Protein AF-A0A8J5YI35-F1 (afdb_monomer)

Foldseek 3Di:
DVVPLVVCLVVVCQLVVLLVVLVPDDPLADPLLSVCSVVPDLLSSLLSLLLQLLVLVVCVVVVPPDGPLVVVCVVPVDDSVVSVVVSVVSNVVSVVSLVVVCVDADSSRHNRSSVSSVVSSLVSCVCSPPDNCPVPVDVVNVVLCCVQPPVCVVPDPVVSVVVVVCVSVVVVCVVVVVVVVVVVVVVD

Nearest PDB structures (foldseek):
  1n24-assembly1_B  TM=7.774E-01  e=1.856E-03  Salvia officinalis
  5c05-assembly1_B  TM=8.143E-01  e=3.905E-03  Thymus vulgaris
  4mc0-assembly2_B  TM=7.365E-01  e=7.275E-02  Kitasatospora setae KM-6054
  4mc0-assembly1_A  TM=6.826E-01  e=1.194E-01  Kitasatospora setae KM-6054

Organism: NCBI:txid47600

InterPro domains:
  IPR005630 Terpene synthase, metal-binding domain [PF03936] (1-97)
  IPR008949 Isoprenoid synthase domain superfamily [G3DSA:1.10.600.10] (1-152)
  IPR008949 Isoprenoid synthase domain superfamily [SSF48576] (1-151)
  IPR050148 Terpene synthase-like [PTHR31225] (1-135)

pLDDT: mean 76.79, std 18.44, range [34.62, 96.5]

Radius of gyration: 18.02 Å; Cα contacts (8 Å, |Δi|>4): 138; chains: 1; bounding box: 42×37×51 Å

Structure (mmCIF, N/CA/C/O backbone):
data_AF-A0A8J5YI35-F1
#
_entry.id   AF-A0A8J5YI35-F1
#
loop_
_atom_site.group_PDB
_atom_site.id
_atom_site.type_symbol
_atom_site.label_atom_id
_atom_site.label_alt_id
_atom_site.label_comp_id
_atom_site.label_asym_id
_atom_site.label_entity_id
_atom_site.label_seq_id
_atom_site.pdbx_PDB_ins_code
_atom_site.Cartn_x
_atom_site.Cartn_y
_atom_site.Cartn_z
_atom_site.occupancy
_atom_site.B_iso_or_equiv
_atom_site.auth_seq_id
_atom_site.auth_comp_id
_atom_site.auth_asym_id
_atom_site.auth_atom_id
_atom_site.pdbx_PDB_model_num
ATOM 1 N N . MET A 1 1 ? -15.825 -5.834 7.103 1.00 73.38 1 MET A N 1
ATOM 2 C CA . MET A 1 1 ? -14.467 -5.817 6.489 1.00 73.38 1 MET A CA 1
ATOM 3 C C . MET A 1 1 ? -14.296 -6.862 5.398 1.00 73.38 1 MET A C 1
ATOM 5 O O . MET A 1 1 ? -13.801 -6.514 4.336 1.00 73.38 1 MET A O 1
ATOM 9 N N . GLU A 1 2 ? -14.744 -8.097 5.620 1.00 77.12 2 GLU A N 1
ATOM 10 C CA . GLU A 1 2 ? -14.671 -9.187 4.631 1.00 77.12 2 GLU A CA 1
ATOM 11 C C . GLU A 1 2 ? -15.411 -8.879 3.319 1.00 77.12 2 GLU A C 1
ATOM 13 O O . GLU A 1 2 ? -14.886 -9.155 2.250 1.00 77.12 2 GLU A O 1
ATOM 18 N N . GLU A 1 3 ? -16.583 -8.241 3.383 1.00 78.00 3 GLU A N 1
ATOM 19 C CA . GLU A 1 3 ? -17.326 -7.814 2.184 1.00 78.00 3 GLU A CA 1
ATOM 20 C C . GLU A 1 3 ? -16.887 -6.434 1.669 1.00 78.00 3 GLU A C 1
ATOM 22 O O . GLU A 1 3 ? -16.911 -6.165 0.472 1.00 78.00 3 GLU A O 1
ATOM 27 N N . TYR A 1 4 ? -16.460 -5.554 2.578 1.00 82.94 4 TYR A N 1
ATOM 28 C CA . TYR A 1 4 ? -16.099 -4.168 2.271 1.00 82.94 4 TYR A CA 1
ATOM 29 C C . TYR A 1 4 ? -14.774 -4.066 1.504 1.00 82.94 4 TYR A C 1
ATOM 31 O O . TYR A 1 4 ? -14.726 -3.454 0.439 1.00 82.94 4 TYR A O 1
ATOM 39 N N . MET A 1 5 ? -13.707 -4.685 2.021 1.00 86.75 5 MET A N 1
ATOM 40 C CA . MET A 1 5 ? -12.352 -4.519 1.485 1.00 86.75 5 MET A CA 1
ATOM 41 C C . MET A 1 5 ? -12.196 -4.994 0.038 1.00 86.75 5 MET A C 1
ATOM 43 O O . MET A 1 5 ? -11.615 -4.255 -0.753 1.00 86.75 5 MET A O 1
ATOM 47 N N . PRO A 1 6 ? -12.720 -6.166 -0.373 1.00 87.56 6 PRO A N 1
ATOM 48 C CA . PRO A 1 6 ? -12.589 -6.603 -1.762 1.00 87.56 6 PRO A CA 1
ATOM 49 C C . PRO A 1 6 ? -13.208 -5.617 -2.758 1.00 87.56 6 PRO A C 1
ATOM 51 O O . PRO A 1 6 ? -12.679 -5.437 -3.850 1.00 87.56 6 PRO A O 1
ATOM 54 N N . ILE A 1 7 ? -14.302 -4.953 -2.376 1.00 86.75 7 ILE A N 1
ATOM 55 C CA . ILE A 1 7 ? -14.980 -3.969 -3.223 1.00 86.75 7 ILE A CA 1
ATOM 56 C C . ILE A 1 7 ? -14.171 -2.672 -3.262 1.00 86.75 7 ILE A C 1
ATOM 58 O O . ILE A 1 7 ? -13.887 -2.139 -4.337 1.00 86.75 7 ILE A O 1
ATOM 62 N N . THR A 1 8 ? -13.769 -2.168 -2.097 1.00 85.81 8 THR A N 1
ATOM 63 C CA . THR A 1 8 ? -13.156 -0.842 -2.008 1.00 85.81 8 THR A CA 1
ATOM 64 C C . THR A 1 8 ? -11.719 -0.789 -2.484 1.00 85.81 8 THR A C 1
ATOM 66 O O . THR A 1 8 ? -11.310 0.237 -3.024 1.00 85.81 8 THR A O 1
ATOM 69 N N . LEU A 1 9 ? -10.969 -1.887 -2.380 1.00 87.56 9 LE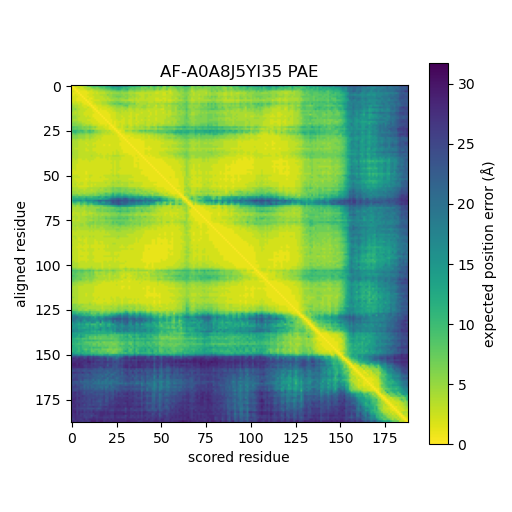U A N 1
ATOM 70 C CA . LEU A 1 9 ? -9.634 -1.992 -2.971 1.00 87.56 9 LEU A CA 1
ATOM 71 C C . LEU A 1 9 ? -9.665 -1.901 -4.503 1.00 87.56 9 LEU A C 1
ATOM 73 O O . LEU A 1 9 ? -8.704 -1.425 -5.101 1.00 87.56 9 LEU A O 1
ATOM 77 N N . VAL A 1 10 ? -10.762 -2.321 -5.139 1.00 82.88 10 VAL A N 1
ATOM 78 C CA . VAL A 1 10 ? -10.945 -2.193 -6.592 1.00 82.88 10 VAL A CA 1
ATOM 79 C C . VAL A 1 10 ? -11.463 -0.800 -6.954 1.00 82.88 10 VAL A C 1
ATOM 81 O O . VAL A 1 10 ? -11.004 -0.200 -7.925 1.00 82.88 10 VAL A O 1
ATOM 84 N N . SER A 1 11 ? -12.401 -0.254 -6.173 1.00 82.38 11 SER A N 1
ATOM 85 C CA . SER A 1 11 ? -13.063 1.014 -6.497 1.00 82.38 11 SER A CA 1
ATOM 86 C C . SER A 1 11 ? -12.289 2.270 -6.080 1.00 82.38 11 SER A C 1
ATOM 88 O O . SER A 1 11 ? -12.683 3.367 -6.467 1.00 82.38 11 SER A O 1
ATOM 90 N N . CYS A 1 12 ? -11.207 2.156 -5.302 1.00 81.25 12 CYS A N 1
ATOM 91 C CA . CYS A 1 12 ? -10.451 3.308 -4.797 1.00 81.25 12 CYS A CA 1
ATOM 92 C C . CYS A 1 12 ? -9.578 4.018 -5.847 1.00 81.25 12 CYS A C 1
ATOM 94 O O . CYS A 1 12 ? -8.962 5.035 -5.542 1.00 81.25 12 CYS A O 1
ATOM 96 N N . GLY A 1 13 ? -9.484 3.489 -7.072 1.00 81.50 13 GLY A N 1
ATOM 97 C CA . GLY A 1 13 ? -8.723 4.089 -8.178 1.00 81.50 13 GLY A CA 1
ATOM 98 C C . GLY A 1 13 ? -7.195 3.988 -8.055 1.00 81.50 13 GLY A C 1
ATOM 99 O O . GLY A 1 13 ? -6.489 4.143 -9.050 1.00 81.50 13 GLY A O 1
ATOM 100 N N . TYR A 1 14 ? -6.675 3.651 -6.874 1.00 81.69 14 TYR A N 1
ATOM 101 C CA . TYR A 1 14 ? -5.247 3.484 -6.599 1.00 81.69 14 TYR A CA 1
ATOM 102 C C . TYR A 1 14 ? -4.549 2.347 -7.371 1.00 81.69 14 TYR A C 1
ATOM 104 O O . TYR A 1 14 ? -3.411 2.559 -7.801 1.00 81.69 14 TYR A O 1
ATOM 112 N N . PRO A 1 15 ? -5.195 1.193 -7.655 1.00 84.81 15 PRO A N 1
ATOM 113 C CA . PRO A 1 15 ? -4.615 0.194 -8.551 1.00 84.81 15 PRO A CA 1
ATOM 114 C C . PRO A 1 15 ? -4.312 0.774 -9.940 1.00 84.81 15 PRO A C 1
ATOM 116 O O . PRO A 1 15 ? -3.211 0.607 -10.464 1.00 84.81 15 PRO A O 1
ATOM 119 N N . LEU A 1 16 ? -5.270 1.515 -10.512 1.00 86.75 16 LEU A N 1
ATOM 120 C CA . LEU A 1 16 ? -5.112 2.159 -11.815 1.00 86.75 16 LEU A CA 1
ATOM 121 C C . LEU A 1 16 ? -4.022 3.229 -11.774 1.00 86.75 16 LEU A C 1
ATOM 123 O O . LEU A 1 16 ? -3.167 3.245 -12.653 1.00 86.75 16 LEU A O 1
ATOM 127 N N . LEU A 1 17 ? -4.039 4.100 -10.761 1.00 86.56 17 LEU A N 1
ATOM 128 C CA . LEU A 1 17 ? -3.051 5.169 -10.607 1.00 86.56 17 LEU A CA 1
ATOM 129 C C . LEU A 1 17 ? -1.627 4.610 -10.518 1.00 86.56 17 LEU A C 1
ATOM 131 O O . LEU A 1 17 ? -0.722 5.103 -11.190 1.00 86.56 17 LEU A O 1
ATOM 135 N N . THR A 1 18 ? -1.451 3.547 -9.734 1.00 84.12 18 THR A N 1
ATOM 136 C CA . THR A 1 18 ? -0.172 2.860 -9.557 1.00 84.12 18 THR A CA 1
ATOM 137 C C . THR A 1 18 ? 0.345 2.322 -10.891 1.00 84.12 18 THR A C 1
ATOM 139 O O . THR A 1 18 ? 1.461 2.642 -11.291 1.00 84.12 18 THR A O 1
ATOM 142 N N . ILE A 1 19 ? -0.481 1.572 -11.627 1.00 84.94 19 ILE A N 1
ATOM 143 C CA . ILE A 1 19 ? -0.108 0.999 -12.931 1.00 84.94 19 ILE A CA 1
ATOM 144 C C . ILE A 1 19 ? 0.156 2.100 -13.965 1.00 84.94 19 ILE A C 1
ATOM 146 O O . ILE A 1 19 ? 1.142 2.039 -14.697 1.00 84.94 19 ILE A O 1
ATOM 150 N N . ALA A 1 20 ? -0.700 3.123 -14.018 1.00 88.44 20 ALA A N 1
ATOM 151 C CA . ALA A 1 20 ? -0.556 4.240 -14.944 1.00 88.44 20 ALA A CA 1
ATOM 152 C C . ALA A 1 20 ? 0.725 5.041 -14.680 1.00 88.44 20 ALA A C 1
ATOM 154 O O . ALA A 1 20 ? 1.353 5.502 -15.624 1.00 88.44 20 ALA A O 1
ATOM 155 N N . SER A 1 21 ? 1.150 5.166 -13.422 1.00 86.75 21 SER A N 1
ATOM 156 C CA . SER A 1 21 ? 2.382 5.881 -13.075 1.00 86.75 21 SER A CA 1
ATOM 157 C C . SER A 1 21 ? 3.661 5.200 -13.568 1.00 86.75 21 SER A C 1
ATOM 159 O O . SER A 1 21 ? 4.683 5.861 -13.717 1.00 86.75 21 SER A O 1
ATOM 161 N N . CYS A 1 22 ? 3.602 3.895 -13.856 1.00 85.25 22 CYS A N 1
ATOM 162 C CA . CYS A 1 22 ? 4.715 3.180 -14.469 1.00 85.25 22 CYS A CA 1
ATOM 163 C C . CYS A 1 22 ? 4.911 3.574 -15.944 1.00 85.25 22 CYS A C 1
ATOM 165 O O . CYS A 1 22 ? 5.960 3.304 -16.526 1.00 85.25 22 CYS A O 1
ATOM 167 N N . VAL A 1 23 ? 3.915 4.219 -16.565 1.00 85.44 23 VAL A N 1
ATOM 168 C CA . VAL A 1 23 ? 4.010 4.734 -17.933 1.00 85.44 23 VAL A CA 1
ATOM 169 C C . VAL A 1 23 ? 4.907 5.972 -17.939 1.00 85.44 23 VAL A C 1
ATOM 171 O O . VAL A 1 23 ? 4.584 6.987 -17.331 1.00 85.44 23 VAL A O 1
ATOM 174 N N . GLY A 1 24 ? 6.026 5.896 -18.660 1.00 82.88 24 GLY A N 1
ATOM 175 C CA . GLY A 1 24 ? 7.010 6.981 -18.749 1.00 82.88 24 GLY A CA 1
ATOM 176 C C . GLY A 1 24 ? 8.168 6.874 -17.755 1.00 82.88 24 GLY A C 1
ATOM 177 O O . GLY A 1 24 ? 9.020 7.759 -17.729 1.00 82.88 24 GLY A O 1
ATOM 178 N N . MET A 1 25 ? 8.221 5.798 -16.966 1.00 87.94 25 MET A N 1
ATOM 179 C CA . MET A 1 25 ? 9.434 5.405 -16.247 1.00 87.94 25 MET A CA 1
ATOM 180 C C . MET A 1 25 ? 10.506 4.882 -17.220 1.00 87.94 25 MET A C 1
ATOM 182 O O . MET A 1 25 ? 10.241 4.690 -18.406 1.00 87.94 25 MET A O 1
ATOM 186 N N . ASP A 1 26 ? 11.722 4.676 -16.712 1.00 84.88 26 ASP A N 1
ATOM 187 C CA . ASP A 1 26 ? 12.864 4.212 -17.503 1.00 84.88 26 ASP A CA 1
ATOM 188 C C . ASP A 1 26 ? 12.663 2.816 -18.141 1.00 84.88 26 ASP A C 1
ATOM 190 O O . ASP A 1 26 ? 11.706 2.090 -17.851 1.00 84.88 26 ASP A O 1
ATOM 194 N N . ASP A 1 27 ? 13.614 2.422 -18.992 1.00 89.81 27 ASP A N 1
ATOM 195 C CA . ASP A 1 27 ? 13.581 1.176 -19.773 1.00 89.81 27 ASP A CA 1
ATOM 196 C C . ASP A 1 27 ? 13.562 -0.114 -18.924 1.00 89.81 27 ASP A C 1
ATOM 198 O O . ASP A 1 27 ? 13.413 -1.209 -19.469 1.00 89.81 27 ASP A O 1
ATOM 202 N N . SER A 1 28 ? 13.704 -0.030 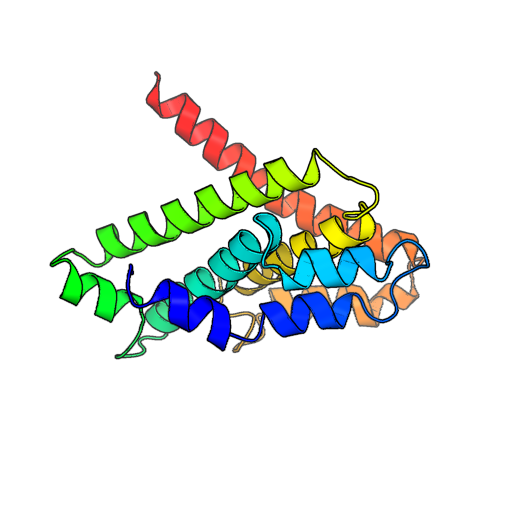-17.594 1.00 89.12 28 SER A N 1
ATOM 203 C CA . SER A 1 28 ? 13.526 -1.187 -16.709 1.00 89.12 28 SER A CA 1
ATOM 204 C C . SER A 1 28 ? 12.067 -1.634 -16.597 1.00 89.12 28 SER A C 1
ATOM 206 O O . SER A 1 28 ? 11.817 -2.781 -16.221 1.00 89.12 28 SER A O 1
ATOM 208 N N . ILE A 1 29 ? 11.095 -0.773 -16.923 1.00 94.06 29 ILE A N 1
ATOM 209 C CA . ILE A 1 29 ? 9.676 -1.132 -16.901 1.00 94.06 29 ILE A CA 1
ATOM 210 C C . ILE A 1 29 ? 9.294 -1.835 -18.204 1.00 94.06 29 ILE A C 1
ATOM 212 O O . ILE A 1 29 ? 9.148 -1.219 -19.259 1.00 94.06 29 ILE A O 1
ATOM 216 N N . THR A 1 30 ? 9.077 -3.146 -18.122 1.00 94.19 30 THR A N 1
ATOM 217 C CA . THR A 1 30 ? 8.722 -3.979 -19.273 1.00 94.19 30 THR A CA 1
ATOM 218 C C . THR A 1 30 ? 7.233 -4.321 -19.303 1.00 94.19 30 THR A C 1
ATOM 220 O O . THR A 1 30 ? 6.475 -4.069 -18.362 1.00 94.19 30 THR A O 1
ATOM 223 N N . LYS A 1 31 ? 6.793 -4.965 -20.391 1.00 93.81 31 LYS A N 1
ATOM 224 C CA . LYS A 1 31 ? 5.441 -5.530 -20.500 1.00 93.81 31 LYS A CA 1
ATOM 225 C C . LYS A 1 31 ? 5.148 -6.516 -19.364 1.00 93.81 31 LYS A C 1
ATOM 227 O O . LYS A 1 31 ? 4.032 -6.548 -18.849 1.00 93.81 31 LYS A O 1
ATOM 232 N N . GLU A 1 32 ? 6.140 -7.306 -18.971 1.00 94.94 32 GLU A N 1
ATOM 233 C CA . GLU A 1 32 ? 6.048 -8.269 -17.876 1.00 94.94 32 GLU A CA 1
ATOM 234 C C . GLU A 1 32 ? 5.790 -7.559 -16.545 1.00 94.94 32 GLU A C 1
ATOM 236 O O . GLU A 1 32 ? 4.962 -8.036 -15.771 1.00 94.94 32 GLU A O 1
ATOM 241 N N . THR A 1 33 ? 6.396 -6.388 -16.320 1.00 93.94 33 THR A N 1
ATOM 242 C CA . THR A 1 33 ? 6.113 -5.542 -15.152 1.00 93.94 33 THR A CA 1
ATOM 243 C C . THR A 1 33 ? 4.651 -5.098 -15.114 1.00 93.94 33 THR A C 1
ATOM 245 O O . THR A 1 33 ? 4.005 -5.197 -14.072 1.00 93.94 33 THR A O 1
ATOM 248 N N . PHE A 1 34 ? 4.085 -4.667 -16.247 1.00 92.50 34 PHE A N 1
ATOM 249 C CA . PHE A 1 34 ? 2.665 -4.294 -16.318 1.00 92.50 34 PHE A CA 1
ATOM 250 C C . PHE A 1 34 ? 1.735 -5.486 -16.066 1.00 92.50 34 PHE A C 1
ATOM 252 O O . PHE A 1 34 ? 0.761 -5.351 -15.330 1.00 92.50 34 PHE A O 1
ATOM 259 N N . ILE A 1 35 ? 2.036 -6.658 -16.637 1.00 93.69 35 ILE A N 1
ATOM 260 C CA . ILE A 1 35 ? 1.260 -7.886 -16.401 1.00 93.69 35 ILE A CA 1
ATOM 261 C C . ILE A 1 35 ? 1.327 -8.280 -14.924 1.00 93.69 35 ILE A C 1
ATOM 263 O O . ILE A 1 35 ? 0.302 -8.609 -14.331 1.00 93.69 35 ILE A O 1
ATOM 267 N N . TRP A 1 36 ? 2.515 -8.235 -14.321 1.00 93.88 36 TRP A N 1
ATOM 268 C CA . TRP A 1 36 ? 2.691 -8.502 -12.899 1.00 93.88 36 TRP A CA 1
ATOM 269 C C . TRP A 1 36 ? 1.855 -7.543 -12.050 1.00 93.88 36 TRP A C 1
ATOM 271 O O . TRP A 1 36 ? 1.073 -8.013 -11.231 1.00 93.88 36 TRP A O 1
ATOM 281 N N . ALA A 1 37 ? 1.950 -6.232 -12.289 1.00 90.88 37 ALA A N 1
ATOM 282 C CA . ALA A 1 37 ? 1.220 -5.225 -11.523 1.00 90.88 37 ALA A CA 1
ATOM 283 C C . ALA A 1 37 ? -0.306 -5.349 -11.686 1.00 90.88 37 ALA A C 1
ATOM 285 O O . ALA A 1 37 ? -1.044 -5.160 -10.721 1.00 90.88 37 ALA A O 1
ATOM 286 N N . PHE A 1 38 ? -0.778 -5.706 -12.886 1.00 90.12 38 PHE A N 1
ATOM 287 C CA . PHE A 1 38 ? -2.199 -5.923 -13.173 1.00 90.12 38 PHE A CA 1
ATOM 288 C C . PHE A 1 38 ? -2.766 -7.173 -12.485 1.00 90.12 38 PHE A C 1
ATOM 290 O O . PHE A 1 38 ? -3.943 -7.199 -12.137 1.00 90.12 38 PHE A O 1
ATOM 297 N N . ASN A 1 39 ? -1.935 -8.187 -12.228 1.00 92.06 39 ASN A N 1
ATOM 298 C CA . ASN A 1 39 ? -2.321 -9.407 -11.511 1.00 92.06 39 ASN A CA 1
ATOM 299 C C . ASN A 1 39 ? -2.355 -9.236 -9.979 1.00 92.06 39 ASN A C 1
ATOM 301 O O . ASN A 1 39 ? -2.280 -10.220 -9.245 1.00 92.06 39 ASN A O 1
ATOM 305 N N . ASP A 1 40 ? -2.485 -7.994 -9.504 1.00 90.81 40 ASP A N 1
ATOM 306 C CA . ASP A 1 40 ? -2.727 -7.636 -8.105 1.00 90.81 40 ASP A CA 1
ATOM 307 C C . ASP A 1 40 ? -1.724 -8.279 -7.118 1.00 90.81 40 ASP A C 1
ATOM 309 O O . ASP A 1 40 ? -2.093 -9.048 -6.215 1.00 90.81 40 ASP A O 1
ATOM 313 N N . PRO A 1 41 ? -0.418 -8.004 -7.301 1.00 92.88 41 PRO A N 1
ATOM 314 C CA . PRO A 1 41 ? 0.631 -8.594 -6.490 1.00 92.88 41 PRO A CA 1
ATOM 315 C C . PRO A 1 41 ? 0.551 -8.082 -5.051 1.00 92.88 41 PRO A C 1
ATOM 317 O O . PRO A 1 41 ? -0.028 -7.031 -4.765 1.00 92.88 41 PRO A O 1
ATOM 320 N N . LYS A 1 42 ? 1.181 -8.821 -4.132 1.00 94.81 42 LYS A N 1
ATOM 321 C CA . LYS A 1 42 ? 1.107 -8.577 -2.685 1.00 94.81 42 LYS A CA 1
ATOM 322 C C . LYS A 1 42 ? 1.422 -7.119 -2.313 1.00 94.81 42 LYS A C 1
ATOM 324 O O . LYS A 1 42 ? 0.659 -6.514 -1.567 1.00 94.81 42 LYS A O 1
ATOM 329 N N . ILE A 1 43 ? 2.469 -6.529 -2.897 1.00 94.00 43 ILE A N 1
ATOM 330 C CA . ILE A 1 43 ? 2.848 -5.125 -2.661 1.00 94.00 43 ILE A CA 1
ATOM 331 C C . ILE A 1 43 ? 1.791 -4.112 -3.141 1.00 94.00 43 ILE A C 1
ATOM 333 O O . ILE A 1 43 ? 1.522 -3.139 -2.437 1.00 94.00 43 ILE A O 1
ATOM 337 N N . CYS A 1 44 ? 1.146 -4.343 -4.292 1.00 93.00 44 CYS A N 1
ATOM 338 C CA . CYS A 1 44 ? 0.066 -3.479 -4.782 1.00 93.00 44 CYS A CA 1
ATOM 339 C C . CYS A 1 44 ? -1.143 -3.557 -3.850 1.00 93.00 44 CYS A C 1
ATOM 341 O O . CYS A 1 44 ? -1.654 -2.529 -3.411 1.00 93.00 44 CYS A O 1
ATOM 343 N N . ARG A 1 45 ? -1.556 -4.774 -3.481 1.00 94.19 45 ARG A N 1
ATOM 344 C CA . ARG A 1 45 ? -2.665 -5.005 -2.547 1.00 94.19 45 ARG A CA 1
ATOM 345 C C . ARG A 1 45 ? -2.412 -4.345 -1.191 1.00 94.19 45 ARG A C 1
ATOM 347 O O . ARG A 1 45 ? -3.313 -3.719 -0.633 1.00 94.19 45 ARG A O 1
ATOM 354 N N . ALA A 1 46 ? -1.184 -4.444 -0.688 1.00 94.56 46 ALA A N 1
ATOM 355 C CA . ALA A 1 46 ? -0.767 -3.811 0.555 1.00 94.56 46 ALA A CA 1
ATOM 356 C C . ALA A 1 46 ? -0.808 -2.275 0.460 1.00 94.56 46 ALA A C 1
ATOM 358 O O . ALA A 1 46 ? -1.404 -1.626 1.318 1.00 94.56 46 ALA A O 1
ATOM 359 N N . SER A 1 47 ? -0.271 -1.691 -0.616 1.00 92.81 47 SER A N 1
ATOM 360 C CA . SER A 1 47 ? -0.333 -0.241 -0.860 1.00 92.81 47 SER A CA 1
ATOM 361 C C . SER A 1 47 ? -1.780 0.271 -0.938 1.00 92.81 47 SER A C 1
ATOM 363 O O . SER A 1 47 ? -2.143 1.234 -0.261 1.00 92.81 47 SER A O 1
ATOM 365 N N . ASN A 1 48 ? -2.652 -0.439 -1.662 1.00 92.56 48 ASN A N 1
ATOM 366 C CA . ASN A 1 48 ? -4.080 -0.114 -1.759 1.00 92.56 48 ASN A CA 1
ATOM 367 C C . ASN A 1 48 ? -4.800 -0.222 -0.402 1.00 92.56 48 ASN A C 1
ATOM 369 O O . ASN A 1 48 ? -5.693 0.572 -0.107 1.00 92.56 48 ASN A O 1
ATOM 373 N N . THR A 1 49 ? -4.401 -1.186 0.434 1.00 93.25 49 THR A N 1
ATOM 374 C CA . THR A 1 49 ? -4.937 -1.358 1.793 1.00 93.25 49 THR A CA 1
ATOM 375 C C . THR A 1 49 ? -4.577 -0.175 2.680 1.00 93.25 49 THR A C 1
ATOM 377 O O . THR A 1 49 ? -5.457 0.365 3.348 1.00 93.25 49 THR A O 1
ATOM 380 N N . ILE A 1 50 ? -3.319 0.275 2.643 1.00 91.81 50 ILE A N 1
ATOM 381 C CA . ILE A 1 50 ? -2.885 1.475 3.371 1.00 91.81 50 ILE A CA 1
ATOM 382 C C . ILE A 1 50 ? -3.697 2.682 2.907 1.00 91.81 50 ILE A C 1
ATOM 384 O O . ILE A 1 50 ? -4.301 3.353 3.739 1.00 91.81 50 ILE A O 1
ATOM 388 N N . TYR A 1 51 ? -3.782 2.911 1.591 1.00 89.56 51 TYR A N 1
ATOM 389 C CA . TYR A 1 51 ? -4.561 4.014 1.026 1.00 89.56 51 TYR A CA 1
ATOM 390 C C . TYR A 1 51 ? -5.997 4.039 1.565 1.00 89.56 51 TYR A C 1
ATOM 392 O O . TYR A 1 51 ? -6.444 5.047 2.114 1.00 89.56 51 TYR A O 1
ATOM 400 N N . ARG A 1 52 ? -6.719 2.920 1.424 1.00 90.44 52 ARG A N 1
ATOM 401 C CA . ARG A 1 52 ? -8.145 2.865 1.757 1.00 90.44 52 ARG A CA 1
ATOM 402 C C . ARG A 1 52 ? -8.383 3.038 3.251 1.00 90.44 5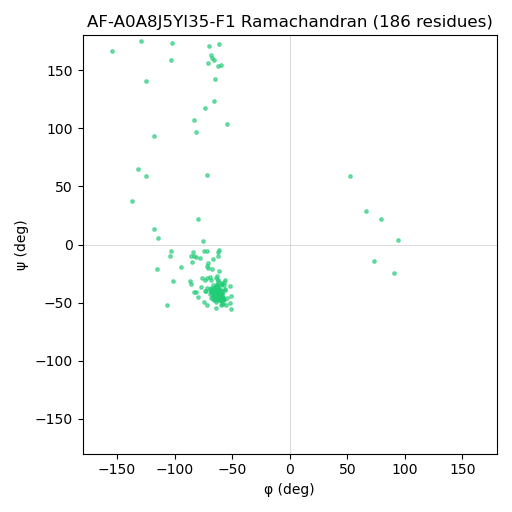2 ARG A C 1
ATOM 404 O O . ARG A 1 52 ? -9.230 3.840 3.633 1.00 90.44 52 ARG A O 1
ATOM 411 N N . LEU A 1 53 ? -7.631 2.327 4.090 1.00 89.75 53 LEU A N 1
ATOM 412 C CA . LEU A 1 53 ? -7.838 2.374 5.536 1.00 89.75 53 LEU A CA 1
ATOM 413 C C . LEU A 1 53 ? -7.437 3.722 6.135 1.00 89.75 53 LEU A C 1
ATOM 415 O O . LEU A 1 53 ? -8.149 4.218 7.005 1.00 89.75 53 LEU A O 1
ATOM 419 N N . MET A 1 54 ? -6.357 4.345 5.651 1.00 87.38 54 MET A N 1
ATOM 420 C CA . MET A 1 54 ? -6.004 5.704 6.074 1.00 87.38 54 MET A CA 1
ATOM 421 C C . MET A 1 54 ? -7.081 6.712 5.664 1.00 87.38 54 MET A C 1
ATOM 423 O O . MET A 1 54 ? -7.480 7.535 6.483 1.00 87.38 54 MET A O 1
ATOM 427 N N . SER A 1 55 ? -7.610 6.604 4.441 1.00 85.12 55 SER A N 1
ATOM 428 C CA . SER A 1 55 ? -8.717 7.451 3.986 1.00 85.12 55 SER A CA 1
ATOM 429 C C . SER A 1 55 ? -9.982 7.244 4.830 1.00 85.12 55 SER A C 1
ATOM 431 O O . SER A 1 55 ? -10.650 8.214 5.165 1.00 85.12 55 SER A O 1
ATOM 433 N N . ASP A 1 56 ? -10.305 6.007 5.218 1.00 86.12 56 ASP A N 1
ATOM 434 C CA . ASP A 1 56 ? -11.486 5.687 6.038 1.00 86.12 56 ASP A CA 1
ATOM 435 C C . ASP A 1 56 ? -11.383 6.215 7.473 1.00 86.12 56 ASP A C 1
ATOM 437 O O . ASP A 1 56 ? -12.362 6.724 8.024 1.00 86.12 56 ASP A O 1
ATOM 441 N N . ILE A 1 57 ? -10.196 6.094 8.076 1.00 85.69 57 ILE A N 1
ATOM 442 C CA . ILE A 1 57 ? -9.867 6.703 9.372 1.00 85.69 57 ILE A CA 1
ATOM 443 C C . ILE A 1 57 ? -10.087 8.212 9.283 1.00 85.69 57 ILE A C 1
ATOM 445 O O . ILE A 1 57 ? -10.782 8.791 10.114 1.00 85.69 57 ILE A O 1
ATOM 449 N N . PHE A 1 58 ? -9.574 8.827 8.221 1.00 79.75 58 PHE A N 1
ATOM 450 C CA . PHE A 1 58 ? -9.659 10.265 8.042 1.00 79.75 58 PHE A CA 1
ATOM 451 C C . PHE A 1 58 ? -11.096 10.760 7.822 1.00 79.75 58 PHE A C 1
ATOM 453 O O . PHE A 1 58 ? -11.544 11.731 8.434 1.00 79.75 58 PHE A O 1
ATOM 460 N N . GLU A 1 59 ? -11.862 10.074 6.973 1.00 81.25 59 GLU A N 1
ATOM 461 C CA . GLU A 1 59 ? -13.283 10.362 6.761 1.00 81.25 59 GLU A CA 1
ATOM 462 C C . GLU A 1 59 ? -14.065 10.304 8.083 1.00 81.25 59 GLU A C 1
ATOM 464 O O . GLU A 1 59 ? -14.928 11.150 8.338 1.00 81.25 59 GLU A O 1
ATOM 469 N N . GLN A 1 60 ? -13.736 9.347 8.956 1.00 83.06 60 GLN A N 1
ATOM 470 C CA . GLN A 1 60 ? -14.339 9.254 10.281 1.00 83.06 60 GLN A CA 1
ATOM 471 C C . GLN A 1 60 ? -13.964 10.442 11.180 1.00 83.06 60 GLN A C 1
ATOM 473 O O . GLN A 1 60 ? -14.842 10.974 11.863 1.00 83.06 60 GLN A O 1
ATOM 478 N N . GLU A 1 61 ? -12.707 10.884 11.174 1.00 79.25 61 GLU A N 1
ATOM 479 C CA . GLU A 1 61 ? -12.246 12.045 11.951 1.00 79.25 61 GLU A CA 1
ATOM 480 C C . GLU A 1 61 ? -12.937 13.351 11.527 1.00 79.25 61 GLU A C 1
ATOM 482 O O . GLU A 1 61 ? -13.219 14.203 12.369 1.00 79.25 61 GLU A O 1
ATOM 487 N N . ARG A 1 62 ? -13.324 13.479 10.249 1.00 75.25 62 ARG A N 1
ATOM 488 C CA . ARG A 1 62 ? -14.142 14.604 9.751 1.00 75.25 62 ARG A CA 1
ATOM 489 C C . ARG A 1 62 ? -15.609 14.566 10.194 1.00 75.25 62 ARG A C 1
ATOM 491 O O . ARG A 1 62 ? -16.362 15.489 9.884 1.00 75.25 62 ARG A O 1
ATOM 498 N N . GLY A 1 63 ? -16.048 13.509 10.876 1.00 73.81 63 GLY A N 1
ATOM 499 C CA . GLY A 1 63 ? -17.433 13.351 11.314 1.00 73.81 63 GLY A CA 1
ATOM 500 C C . GLY A 1 63 ? -18.392 12.884 10.216 1.00 73.81 63 GLY A C 1
ATOM 501 O O . GLY A 1 63 ? -19.602 13.088 10.338 1.00 73.81 63 GLY A O 1
ATOM 502 N N . HIS A 1 64 ? -17.899 12.244 9.147 1.00 71.06 64 HIS A N 1
ATOM 503 C CA . HIS A 1 64 ? -18.791 11.651 8.149 1.00 71.06 64 HIS A CA 1
ATOM 504 C C . HIS A 1 64 ? -19.595 10.483 8.749 1.00 71.06 64 HIS A C 1
ATOM 506 O O . HIS A 1 64 ? -19.049 9.495 9.234 1.00 71.06 64 HIS A O 1
ATOM 512 N N . VAL A 1 65 ? -20.926 10.582 8.671 1.00 55.22 65 VAL A N 1
ATOM 513 C CA . VAL A 1 65 ? -21.916 9.675 9.300 1.00 55.22 65 VAL A CA 1
ATOM 514 C C . VAL A 1 65 ? -22.054 8.316 8.574 1.00 55.22 65 VAL A C 1
ATOM 516 O O . VAL A 1 65 ? -22.873 7.483 8.942 1.00 55.22 65 VAL A O 1
ATOM 519 N N . SER A 1 66 ? -21.264 8.059 7.528 1.00 65.62 66 SER A N 1
ATOM 520 C CA . SER A 1 66 ? -21.283 6.792 6.777 1.00 65.62 66 SER A CA 1
ATOM 521 C C . SER A 1 66 ? -19.881 6.271 6.448 1.00 65.62 66 SER A C 1
ATOM 523 O O . SER A 1 66 ? -19.650 5.772 5.347 1.00 65.62 66 SER A O 1
ATOM 525 N N . SER A 1 67 ? -18.925 6.431 7.366 1.00 73.81 67 SER A N 1
ATOM 526 C CA . SER A 1 67 ? -17.565 5.920 7.168 1.00 73.81 67 SER A CA 1
ATOM 527 C C . SER A 1 67 ? -17.518 4.388 7.256 1.00 73.81 67 SER A C 1
ATOM 529 O O . SER A 1 67 ? -18.333 3.748 7.935 1.00 73.81 67 SER A O 1
ATOM 531 N N . ALA A 1 68 ? -16.509 3.781 6.626 1.00 80.31 68 ALA A N 1
ATOM 532 C CA . ALA A 1 68 ? -16.239 2.349 6.759 1.00 80.31 68 ALA A CA 1
ATOM 533 C C . ALA A 1 68 ? -16.043 1.917 8.223 1.00 80.31 68 ALA A C 1
ATOM 535 O O . ALA A 1 68 ? -16.414 0.804 8.600 1.00 80.31 68 ALA A O 1
ATOM 536 N N . MET A 1 69 ? -15.526 2.824 9.058 1.00 84.50 69 MET A N 1
ATOM 537 C CA . MET A 1 69 ? -15.360 2.628 10.496 1.00 84.50 69 MET A CA 1
ATOM 538 C C . MET A 1 69 ? -16.705 2.381 11.191 1.00 84.50 69 MET A C 1
ATOM 540 O O . MET A 1 69 ? -16.852 1.423 11.948 1.00 84.50 69 MET A O 1
ATOM 544 N N . GLN A 1 70 ? -17.723 3.196 10.898 1.00 82.81 70 GLN A N 1
ATOM 545 C CA . GLN A 1 70 ? -19.057 3.032 11.488 1.00 82.81 70 GLN A CA 1
ATOM 546 C C . GLN A 1 70 ? -19.743 1.754 11.001 1.00 82.81 70 GLN A C 1
ATOM 548 O O . GLN A 1 70 ? -20.370 1.046 11.794 1.00 82.81 70 GLN A O 1
ATOM 553 N N . CYS A 1 71 ? -19.581 1.420 9.717 1.00 84.56 71 CYS A N 1
ATOM 554 C CA . CYS A 1 71 ? -20.043 0.146 9.171 1.00 84.56 71 CYS A CA 1
ATOM 555 C C . CYS A 1 71 ? -19.393 -1.040 9.899 1.00 84.56 71 CYS A C 1
ATOM 557 O O . CYS A 1 71 ? -20.094 -1.977 10.280 1.00 84.56 71 CYS A O 1
ATOM 559 N N . TYR A 1 72 ? -18.084 -0.977 10.155 1.00 86.56 72 TYR A N 1
ATOM 560 C CA . TYR A 1 72 ? -17.356 -2.013 10.885 1.00 86.56 72 TYR A CA 1
ATOM 561 C C . TYR A 1 72 ? -17.836 -2.158 12.333 1.00 86.56 72 TYR A C 1
ATOM 563 O O . TYR A 1 72 ? -18.173 -3.264 12.757 1.00 86.56 72 TYR A O 1
ATOM 571 N N . MET A 1 73 ? -17.945 -1.046 13.068 1.00 89.56 73 MET A N 1
ATOM 572 C CA . MET A 1 73 ? -18.464 -1.040 14.441 1.00 89.56 73 MET A CA 1
ATOM 573 C C . MET A 1 73 ? -19.843 -1.697 14.519 1.00 89.56 73 MET A C 1
ATOM 575 O O . MET A 1 73 ? -20.082 -2.552 15.370 1.00 89.56 73 MET A O 1
ATOM 579 N N . LYS A 1 74 ? -20.742 -1.346 13.591 1.00 88.19 74 LYS A N 1
ATOM 580 C CA . LYS A 1 74 ? -22.098 -1.900 13.538 1.00 88.19 74 LYS A CA 1
ATOM 581 C C . LYS A 1 74 ? -22.114 -3.386 13.176 1.00 88.19 74 LYS A C 1
ATOM 583 O O . LYS A 1 74 ? -22.885 -4.133 13.769 1.00 88.19 74 LYS A O 1
ATOM 588 N N . GLN A 1 75 ? -21.294 -3.810 12.213 1.00 87.75 75 GLN A N 1
ATOM 589 C CA . GLN A 1 75 ? -21.240 -5.200 11.753 1.00 87.75 75 GLN A CA 1
ATOM 590 C C . GLN A 1 75 ? -20.704 -6.145 12.835 1.00 87.75 75 GLN A C 1
ATOM 592 O O . GLN A 1 75 ? -21.208 -7.256 12.979 1.00 87.75 75 GLN A O 1
ATOM 597 N N . HIS A 1 76 ? -19.695 -5.708 13.589 1.00 88.12 76 HIS A N 1
ATOM 598 C CA . HIS A 1 76 ? -18.997 -6.555 14.557 1.00 88.12 76 HIS A CA 1
ATOM 599 C C . HIS A 1 76 ? -19.404 -6.292 16.015 1.00 88.12 76 HIS A C 1
ATOM 601 O O . HIS A 1 76 ? -18.972 -7.020 16.902 1.00 88.12 76 HIS A O 1
ATOM 607 N N . GLY A 1 77 ? -20.241 -5.281 16.276 1.00 92.44 77 GLY A N 1
ATOM 608 C CA . GLY A 1 77 ? -20.689 -4.932 17.627 1.00 92.44 77 GLY A CA 1
ATOM 609 C C . GLY A 1 77 ? -19.567 -4.412 18.529 1.00 92.44 77 GLY A C 1
ATOM 610 O O . GLY A 1 77 ? -19.626 -4.604 19.740 1.00 92.44 77 GLY A O 1
ATOM 611 N N . VAL A 1 78 ? -18.543 -3.787 17.942 1.00 93.50 78 VAL A N 1
ATOM 612 C CA . VAL A 1 78 ? -17.335 -3.322 18.643 1.00 93.50 78 VAL A CA 1
ATOM 613 C C . VAL A 1 78 ? -17.355 -1.815 18.881 1.00 93.50 78 VAL A C 1
ATOM 615 O O . VAL A 1 78 ? -18.041 -1.055 18.190 1.00 93.50 78 VAL A O 1
ATOM 618 N N . SER A 1 79 ? -16.566 -1.366 19.853 1.00 92.94 79 SER A N 1
ATOM 619 C CA . SER A 1 79 ? -16.335 0.052 20.108 1.00 92.94 79 SER A CA 1
ATOM 620 C C . SER A 1 79 ? -15.529 0.718 18.986 1.00 92.94 79 SER A C 1
ATOM 622 O O . SER A 1 79 ? -14.840 0.072 18.195 1.00 92.94 79 SER A O 1
ATOM 624 N N . MET A 1 80 ? -15.572 2.052 18.947 1.00 89.69 80 MET A N 1
ATOM 625 C CA . MET A 1 80 ? -14.785 2.839 17.992 1.00 89.69 80 MET A CA 1
ATOM 626 C C . MET A 1 80 ? -13.279 2.627 18.175 1.00 89.69 80 MET A C 1
ATOM 628 O O . MET A 1 80 ? -12.547 2.535 17.195 1.00 89.69 80 MET A O 1
ATOM 632 N N . GLN A 1 81 ? -12.814 2.499 19.420 1.00 90.50 81 GLN A N 1
ATOM 633 C CA . GLN A 1 81 ? -11.400 2.267 19.705 1.00 90.50 81 GLN A CA 1
ATOM 634 C C . GLN A 1 81 ? -10.935 0.895 19.205 1.00 90.50 81 GLN A C 1
ATOM 636 O O . GLN A 1 81 ? -9.857 0.782 18.627 1.00 90.50 81 GLN A O 1
ATOM 641 N N . GLU A 1 82 ? -11.744 -0.148 19.397 1.00 92.06 82 GLU A N 1
ATOM 642 C CA . GLU A 1 82 ? -11.444 -1.488 18.879 1.00 92.06 82 GLU A CA 1
ATOM 643 C C . GLU A 1 82 ? -11.409 -1.504 17.348 1.00 92.06 82 GLU A C 1
ATOM 645 O O . GLU A 1 82 ? -10.538 -2.144 16.759 1.00 92.06 82 GLU A O 1
ATOM 650 N N . ALA A 1 83 ? -12.304 -0.751 16.704 1.00 90.56 83 ALA A N 1
ATOM 651 C CA . ALA A 1 83 ? -12.311 -0.577 15.258 1.00 90.56 83 ALA A CA 1
ATOM 652 C C . ALA A 1 83 ? -11.032 0.115 14.747 1.00 90.56 83 ALA A C 1
ATOM 654 O O . ALA A 1 83 ? -10.375 -0.412 13.848 1.00 90.56 83 ALA A O 1
ATOM 655 N N . TYR A 1 84 ? -10.613 1.221 15.376 1.00 89.88 84 TYR A N 1
ATOM 656 C CA . TYR A 1 84 ? -9.337 1.874 15.062 1.00 89.88 84 TYR A CA 1
ATOM 657 C C . TYR A 1 84 ? -8.146 0.930 15.236 1.00 89.88 84 TYR A C 1
ATOM 659 O O . TYR A 1 84 ? -7.296 0.845 14.351 1.00 89.88 84 TYR A O 1
ATOM 667 N N . ASN A 1 85 ? -8.090 0.196 16.349 1.00 90.19 85 ASN A N 1
ATOM 668 C CA . ASN A 1 85 ? -6.997 -0.736 16.622 1.00 90.19 85 ASN A CA 1
ATOM 669 C C . ASN A 1 85 ? -6.880 -1.809 15.529 1.00 90.19 85 ASN A C 1
ATOM 671 O O . ASN A 1 85 ? -5.771 -2.126 15.095 1.00 90.19 85 ASN A O 1
ATOM 675 N N . GLU A 1 86 ? -8.005 -2.347 15.053 1.00 91.50 86 GLU A N 1
ATOM 676 C CA . GLU A 1 86 ? -8.005 -3.330 13.968 1.00 91.50 86 GLU A CA 1
ATOM 677 C C . GLU A 1 86 ? -7.564 -2.713 12.629 1.00 91.50 86 GLU A C 1
ATOM 679 O O . GLU A 1 86 ? -6.762 -3.313 11.913 1.00 91.50 86 GLU A O 1
ATOM 684 N N . PHE A 1 87 ? -8.002 -1.492 12.308 1.00 91.19 87 PHE A N 1
ATOM 685 C CA . PHE A 1 87 ? -7.589 -0.807 11.078 1.00 91.19 87 PHE A CA 1
ATOM 686 C C . PHE A 1 87 ? -6.080 -0.523 11.087 1.00 91.19 87 PHE A C 1
ATOM 688 O O . PHE A 1 87 ? -5.380 -0.857 10.130 1.00 91.19 87 PHE A O 1
ATOM 695 N N . TYR A 1 88 ? -5.546 0.005 12.192 1.00 90.25 88 TYR A N 1
ATOM 696 C CA . TYR A 1 88 ? -4.108 0.240 12.341 1.00 90.25 88 TYR A CA 1
ATOM 697 C C . TYR A 1 88 ? -3.293 -1.053 12.303 1.00 90.25 88 TYR A C 1
ATOM 699 O O . TYR A 1 88 ? -2.209 -1.086 11.720 1.00 90.25 88 TYR A O 1
ATOM 707 N N . LYS A 1 89 ? -3.808 -2.150 12.863 1.00 91.69 89 LYS A N 1
ATOM 708 C CA . LYS A 1 89 ? -3.173 -3.468 12.751 1.00 91.69 89 LYS A CA 1
ATOM 709 C C . LYS A 1 89 ? -3.075 -3.925 11.292 1.00 91.69 89 LYS A C 1
ATOM 711 O O . LYS A 1 89 ? -2.019 -4.411 10.887 1.00 91.69 89 LYS A O 1
ATOM 716 N N . GLN A 1 90 ? -4.126 -3.745 10.495 1.00 93.12 90 GLN A N 1
ATOM 717 C CA . GLN A 1 90 ? -4.101 -4.079 9.067 1.00 93.12 90 GLN A CA 1
ATOM 718 C C . GLN A 1 90 ? -3.141 -3.181 8.277 1.00 93.12 90 GLN A C 1
ATOM 720 O O . GLN A 1 90 ? -2.371 -3.696 7.468 1.00 93.12 90 GLN A O 1
ATOM 725 N N . ILE A 1 91 ? -3.105 -1.877 8.568 1.00 91.50 91 ILE A N 1
ATOM 726 C CA . ILE A 1 91 ? -2.125 -0.937 7.995 1.00 91.50 91 ILE A CA 1
ATOM 727 C C . ILE A 1 91 ? -0.690 -1.383 8.318 1.00 91.50 91 ILE A C 1
ATOM 729 O O . ILE A 1 91 ? 0.155 -1.461 7.428 1.00 91.50 91 ILE A O 1
ATOM 733 N N . ASN A 1 92 ? -0.411 -1.745 9.572 1.00 91.50 92 ASN A N 1
ATOM 734 C CA . ASN A 1 92 ? 0.910 -2.216 9.993 1.00 91.50 92 ASN A CA 1
ATOM 735 C C . ASN A 1 92 ? 1.314 -3.521 9.294 1.00 91.50 92 ASN A C 1
ATOM 737 O O . ASN A 1 92 ? 2.472 -3.683 8.906 1.00 91.50 92 ASN A O 1
ATOM 741 N N . ASN A 1 93 ? 0.374 -4.449 9.104 1.00 94.38 93 ASN A N 1
ATOM 742 C CA . ASN A 1 93 ? 0.627 -5.675 8.347 1.00 94.38 93 ASN A CA 1
ATOM 743 C C . ASN A 1 93 ? 0.905 -5.378 6.867 1.00 94.38 93 ASN A C 1
ATOM 745 O O . ASN A 1 93 ? 1.853 -5.924 6.309 1.00 94.38 93 ASN A O 1
ATOM 749 N N . ALA A 1 94 ? 0.160 -4.456 6.256 1.00 95.25 94 ALA A N 1
ATOM 750 C CA . ALA A 1 94 ? 0.405 -4.026 4.884 1.00 95.25 94 ALA A CA 1
ATOM 751 C C . ALA A 1 94 ? 1.798 -3.386 4.716 1.00 95.25 94 ALA A C 1
ATOM 753 O O . ALA A 1 94 ? 2.500 -3.677 3.749 1.00 95.25 94 ALA A O 1
ATOM 754 N N . TRP A 1 95 ? 2.270 -2.591 5.681 1.00 95.06 95 TRP A N 1
ATOM 755 C CA . TRP A 1 95 ? 3.648 -2.083 5.663 1.00 95.06 95 TRP A CA 1
ATOM 756 C C . TRP A 1 95 ? 4.699 -3.198 5.720 1.00 95.06 95 TRP A C 1
ATOM 758 O O . TRP A 1 95 ? 5.705 -3.129 5.012 1.00 95.06 95 TRP A O 1
ATOM 768 N N . LYS A 1 96 ? 4.473 -4.241 6.530 1.00 93.94 96 LYS A N 1
ATOM 769 C CA . LYS A 1 96 ? 5.357 -5.420 6.582 1.00 93.94 96 LYS A CA 1
ATOM 770 C C .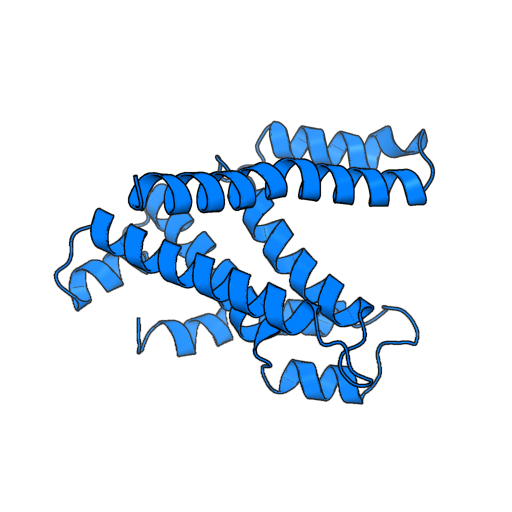 LYS A 1 96 ? 5.399 -6.141 5.235 1.00 93.94 96 LYS A C 1
ATOM 772 O O . LYS A 1 96 ? 6.481 -6.496 4.776 1.00 93.94 96 LYS A O 1
ATOM 777 N N . ASP A 1 97 ? 4.250 -6.278 4.585 1.00 96.50 97 ASP A N 1
ATOM 778 C CA . ASP A 1 97 ? 4.132 -6.889 3.263 1.00 96.50 97 ASP A CA 1
ATOM 779 C C . ASP A 1 97 ? 4.869 -6.087 2.180 1.00 96.50 97 ASP A C 1
ATOM 781 O O . ASP A 1 97 ? 5.598 -6.671 1.379 1.00 96.50 97 ASP A O 1
ATOM 785 N N . ILE A 1 98 ? 4.758 -4.752 2.187 1.00 94.00 98 ILE A N 1
ATOM 786 C CA . ILE A 1 98 ? 5.534 -3.883 1.285 1.00 94.00 98 ILE A CA 1
ATOM 787 C C . ILE A 1 98 ? 7.035 -4.069 1.517 1.00 94.00 98 ILE A C 1
ATOM 789 O O . ILE A 1 98 ? 7.795 -4.230 0.563 1.00 94.00 98 ILE A O 1
ATOM 793 N N . ASN A 1 99 ? 7.469 -4.064 2.780 1.00 92.94 99 ASN A N 1
ATOM 794 C CA . ASN A 1 99 ? 8.879 -4.223 3.123 1.00 92.94 99 ASN A CA 1
ATOM 795 C C . ASN A 1 99 ? 9.431 -5.573 2.653 1.00 92.94 99 ASN A C 1
ATOM 797 O O . ASN A 1 99 ? 10.536 -5.622 2.121 1.00 92.94 99 ASN A O 1
ATOM 801 N N . GLU A 1 100 ? 8.670 -6.657 2.820 1.00 93.25 100 GLU A N 1
ATOM 802 C CA . GLU A 1 100 ? 9.070 -7.990 2.371 1.00 93.25 100 GLU A CA 1
ATOM 803 C C . GLU A 1 100 ? 9.280 -8.046 0.850 1.00 93.25 100 GLU A C 1
ATOM 805 O O . GLU A 1 100 ? 10.304 -8.551 0.383 1.00 93.25 100 GLU A O 1
ATOM 810 N N . GLU A 1 101 ? 8.338 -7.505 0.079 1.00 93.50 101 GLU A N 1
ATOM 811 C CA . GLU A 1 101 ? 8.385 -7.525 -1.387 1.00 93.50 101 GLU A CA 1
ATOM 812 C C . GLU A 1 101 ? 9.520 -6.640 -1.930 1.00 93.50 101 GLU A C 1
ATOM 814 O O . GLU A 1 101 ? 10.230 -7.027 -2.860 1.00 93.50 101 GLU A O 1
ATOM 819 N N . CYS A 1 102 ? 9.777 -5.493 -1.292 1.00 91.88 102 CYS A N 1
ATOM 820 C CA . CYS A 1 102 ? 10.894 -4.605 -1.632 1.00 91.88 102 CYS A CA 1
ATOM 821 C C . CYS A 1 102 ? 12.281 -5.260 -1.466 1.00 91.88 102 CYS A C 1
ATOM 823 O O . CYS A 1 102 ? 13.248 -4.822 -2.096 1.00 91.88 102 CYS A O 1
ATOM 825 N N . LEU A 1 103 ? 12.404 -6.306 -0.640 1.00 91.44 103 LEU A N 1
ATOM 826 C CA . LEU A 1 103 ? 13.655 -7.048 -0.442 1.00 91.44 103 LEU A CA 1
ATOM 827 C C . LEU A 1 103 ? 13.919 -8.096 -1.536 1.00 91.44 103 LEU A C 1
ATOM 829 O O . LEU A 1 103 ? 15.027 -8.630 -1.599 1.00 91.44 103 LEU A O 1
ATOM 833 N N . LYS A 1 104 ? 12.935 -8.390 -2.396 1.00 89.62 104 LYS A N 1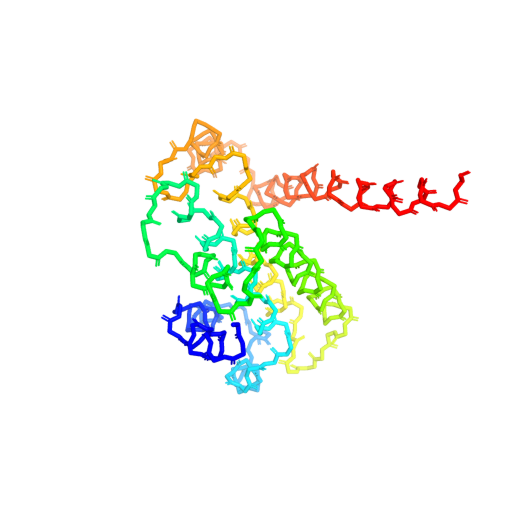
ATOM 834 C CA . LYS A 1 104 ? 12.979 -9.491 -3.372 1.00 89.62 104 LYS A CA 1
ATOM 835 C C . LYS A 1 104 ? 12.732 -9.003 -4.816 1.00 89.62 104 LYS A C 1
ATOM 837 O O . LYS A 1 104 ? 11.786 -9.461 -5.458 1.00 89.62 104 LYS A O 1
ATOM 842 N N . PRO A 1 105 ? 13.554 -8.083 -5.363 1.00 89.75 105 PRO A N 1
ATOM 843 C CA . PRO A 1 105 ? 13.397 -7.638 -6.744 1.00 89.75 105 PRO A CA 1
ATOM 844 C C . PRO A 1 105 ? 13.652 -8.783 -7.731 1.00 89.75 105 PRO A C 1
ATOM 846 O O . PRO A 1 105 ? 14.552 -9.604 -7.544 1.00 89.75 105 PRO A O 1
ATOM 849 N N . THR A 1 106 ? 12.878 -8.810 -8.810 1.00 90.94 106 THR A N 1
ATOM 850 C CA . THR A 1 106 ? 13.000 -9.786 -9.901 1.00 90.94 106 THR A CA 1
ATOM 851 C C . THR A 1 106 ? 13.064 -9.067 -11.246 1.00 90.94 106 THR A C 1
ATOM 853 O O . THR A 1 106 ? 12.883 -7.854 -11.318 1.00 90.94 106 THR A O 1
ATOM 856 N N . ALA A 1 107 ? 13.276 -9.809 -12.336 1.00 86.62 107 ALA A N 1
ATOM 857 C CA . ALA A 1 107 ? 13.227 -9.233 -13.681 1.00 86.62 107 ALA A CA 1
ATOM 858 C C . ALA A 1 107 ? 11.855 -8.613 -14.019 1.00 86.62 107 ALA A C 1
ATOM 860 O O . ALA A 1 107 ? 11.806 -7.604 -14.708 1.00 86.62 107 ALA A O 1
ATOM 861 N N . ALA A 1 108 ? 10.756 -9.182 -13.507 1.00 87.69 108 ALA A N 1
ATOM 862 C CA . ALA A 1 108 ? 9.404 -8.638 -13.681 1.00 87.69 108 ALA A CA 1
ATOM 863 C C . ALA A 1 108 ? 9.039 -7.577 -12.623 1.00 87.69 108 ALA A C 1
ATOM 865 O O . ALA A 1 108 ? 8.007 -6.922 -12.731 1.00 87.69 108 ALA A O 1
ATOM 866 N N . THR A 1 109 ? 9.864 -7.419 -11.584 1.00 91.56 109 THR A N 1
ATOM 867 C CA . THR A 1 109 ? 9.660 -6.476 -10.474 1.00 91.56 109 THR A CA 1
ATOM 868 C C . THR A 1 109 ? 10.936 -5.679 -10.222 1.00 91.56 109 THR A C 1
ATOM 870 O O . THR A 1 109 ? 11.583 -5.830 -9.177 1.00 91.56 109 THR A O 1
ATOM 873 N N . PRO A 1 110 ? 11.351 -4.849 -11.195 1.00 92.81 110 PRO A N 1
ATOM 874 C CA . PRO A 1 110 ? 12.539 -4.031 -11.037 1.00 92.81 110 PRO A CA 1
ATOM 875 C C . PRO A 1 110 ? 12.377 -3.093 -9.836 1.00 92.81 110 PRO A C 1
ATOM 877 O O . PRO A 1 110 ? 11.270 -2.710 -9.444 1.00 92.81 110 PRO A O 1
ATOM 880 N N . ARG A 1 111 ? 13.506 -2.692 -9.246 1.00 92.38 111 ARG A N 1
ATOM 881 C CA . ARG A 1 111 ? 13.522 -1.814 -8.067 1.00 92.38 111 ARG A CA 1
ATOM 882 C C . ARG A 1 111 ? 12.800 -0.485 -8.319 1.00 92.38 111 ARG A C 1
ATOM 884 O O . ARG A 1 111 ? 12.176 0.030 -7.401 1.00 92.38 111 ARG A O 1
ATOM 891 N N . SER A 1 112 ? 12.842 0.028 -9.546 1.00 90.38 112 SER A N 1
ATOM 892 C CA . SER A 1 112 ? 12.079 1.196 -10.002 1.00 90.38 112 SER A CA 1
ATOM 893 C C . SER A 1 112 ? 10.570 1.018 -9.772 1.00 90.38 112 SER A C 1
ATOM 895 O O . SER A 1 112 ? 9.961 1.834 -9.085 1.00 90.38 112 SER A O 1
ATOM 897 N N . ALA A 1 113 ? 9.981 -0.087 -10.239 1.00 91.81 113 ALA A N 1
ATOM 898 C CA . ALA A 1 113 ? 8.563 -0.401 -10.043 1.00 91.81 113 ALA A CA 1
ATOM 899 C C . ALA A 1 113 ? 8.196 -0.553 -8.558 1.00 91.81 113 ALA A C 1
ATOM 901 O O . ALA A 1 113 ? 7.188 -0.016 -8.102 1.00 91.81 113 ALA A O 1
ATOM 902 N N . LEU A 1 114 ? 9.030 -1.255 -7.782 1.00 92.31 114 LEU A N 1
ATOM 903 C CA . LEU A 1 114 ? 8.810 -1.435 -6.342 1.00 92.31 114 LEU A CA 1
ATOM 904 C C . LEU A 1 114 ? 8.863 -0.096 -5.593 1.00 92.31 114 LEU A C 1
ATOM 906 O O . LEU A 1 114 ? 7.994 0.186 -4.769 1.00 92.31 114 LEU A O 1
ATOM 910 N N . ASN A 1 115 ? 9.839 0.755 -5.922 1.00 90.62 115 ASN A N 1
ATOM 911 C CA . ASN A 1 115 ? 9.965 2.096 -5.359 1.00 90.62 115 ASN A CA 1
ATOM 912 C C . ASN A 1 115 ? 8.754 2.967 -5.699 1.00 90.62 115 ASN A C 1
ATOM 914 O O . ASN A 1 115 ? 8.282 3.698 -4.833 1.00 90.62 115 ASN A O 1
ATOM 918 N N . GLN A 1 116 ? 8.226 2.867 -6.920 1.00 89.56 116 GLN A N 1
ATOM 919 C CA . GLN A 1 116 ? 7.037 3.610 -7.327 1.00 89.56 116 GLN A CA 1
ATOM 920 C C . GLN A 1 116 ? 5.832 3.265 -6.438 1.00 89.56 116 GLN A C 1
ATOM 922 O O . GLN A 1 116 ? 5.192 4.156 -5.879 1.00 89.56 116 GLN A O 1
ATOM 927 N N . ILE A 1 117 ? 5.572 1.972 -6.223 1.00 91.56 117 ILE A N 1
ATOM 928 C CA . ILE A 1 117 ? 4.466 1.493 -5.377 1.00 91.56 117 ILE A CA 1
ATOM 929 C C . ILE A 1 117 ? 4.681 1.883 -3.907 1.00 91.56 117 ILE A C 1
ATOM 931 O O . ILE A 1 117 ? 3.752 2.347 -3.239 1.00 91.56 117 ILE A O 1
ATOM 935 N N . LEU A 1 118 ? 5.911 1.737 -3.405 1.00 91.56 118 LEU A N 1
ATOM 936 C CA . LEU A 1 118 ? 6.301 2.150 -2.056 1.00 91.56 118 LEU A CA 1
ATOM 937 C C . LEU A 1 118 ? 6.092 3.656 -1.841 1.00 91.56 118 LEU A C 1
ATOM 939 O O . LEU A 1 118 ? 5.596 4.076 -0.795 1.00 91.56 118 LEU A O 1
ATOM 943 N N . ASN A 1 119 ? 6.456 4.478 -2.823 1.00 88.69 119 ASN A N 1
ATOM 944 C CA . ASN A 1 119 ? 6.319 5.926 -2.734 1.00 88.69 119 ASN A CA 1
ATOM 945 C C . ASN A 1 119 ? 4.848 6.357 -2.691 1.00 88.69 119 ASN A C 1
ATOM 947 O O . ASN A 1 119 ? 4.524 7.265 -1.931 1.00 88.69 119 ASN A O 1
ATOM 951 N N . PHE A 1 120 ? 3.937 5.664 -3.381 1.00 87.25 120 PHE A N 1
ATOM 952 C CA . PHE A 1 120 ? 2.498 5.908 -3.221 1.00 87.25 120 PHE A CA 1
ATOM 953 C C . PHE A 1 120 ? 1.997 5.662 -1.797 1.00 87.25 120 PHE A C 1
ATOM 955 O O . PHE A 1 120 ? 1.253 6.489 -1.266 1.00 87.25 120 PHE A O 1
ATOM 962 N N . ALA A 1 121 ? 2.423 4.567 -1.162 1.00 89.19 121 ALA A N 1
ATOM 963 C CA . ALA A 1 121 ? 2.068 4.290 0.229 1.00 89.19 121 ALA A CA 1
ATOM 964 C C . ALA A 1 121 ? 2.629 5.368 1.176 1.00 89.19 121 ALA A C 1
ATOM 966 O O . ALA A 1 121 ? 1.945 5.822 2.091 1.00 89.19 121 ALA A O 1
ATOM 967 N N . ARG A 1 122 ? 3.857 5.840 0.924 1.00 86.62 122 ARG A N 1
ATOM 968 C CA . ARG A 1 122 ? 4.501 6.911 1.707 1.00 86.62 122 ARG A CA 1
ATOM 969 C C . ARG A 1 122 ? 3.818 8.263 1.554 1.00 86.62 122 ARG A C 1
ATOM 971 O O . ARG A 1 122 ? 3.718 8.997 2.529 1.00 86.62 122 ARG A O 1
ATOM 978 N N . VAL A 1 123 ? 3.366 8.605 0.351 1.00 81.00 123 VAL A N 1
ATOM 979 C CA . VAL A 1 123 ? 2.620 9.846 0.104 1.00 81.00 123 VAL A CA 1
ATOM 980 C C . VAL A 1 123 ? 1.301 9.838 0.874 1.00 81.00 123 VAL A C 1
ATOM 982 O O . VAL A 1 123 ? 0.921 10.858 1.442 1.00 81.00 123 VAL A O 1
ATOM 985 N N . MET A 1 124 ? 0.638 8.684 0.968 1.00 80.88 124 MET A N 1
ATOM 986 C CA . MET A 1 124 ? -0.558 8.555 1.801 1.00 80.88 124 MET A CA 1
ATOM 987 C C . MET A 1 124 ? -0.266 8.745 3.278 1.00 80.88 124 MET A C 1
ATOM 989 O O . MET A 1 124 ? -0.983 9.502 3.928 1.00 80.88 124 MET A O 1
ATOM 993 N N . ASP A 1 125 ? 0.809 8.138 3.776 1.00 77.62 125 ASP A N 1
ATOM 994 C CA . ASP A 1 125 ? 1.254 8.360 5.151 1.00 77.62 125 ASP A CA 1
ATOM 995 C C . ASP A 1 125 ? 1.541 9.845 5.404 1.00 77.62 125 ASP A C 1
ATOM 997 O O . ASP A 1 125 ? 1.039 10.423 6.361 1.00 77.62 125 ASP A O 1
ATOM 1001 N N . LEU A 1 126 ? 2.256 10.504 4.485 1.00 75.44 126 LEU A N 1
ATOM 1002 C CA . LEU A 1 126 ? 2.568 11.929 4.567 1.00 75.44 126 LEU A CA 1
ATOM 1003 C C . LEU A 1 126 ? 1.310 12.801 4.648 1.00 75.44 126 LEU A C 1
ATOM 1005 O O . LEU A 1 126 ? 1.251 13.701 5.483 1.00 75.44 126 LEU A O 1
ATOM 1009 N N . PHE A 1 127 ? 0.322 12.555 3.786 1.00 69.62 127 PHE A N 1
ATOM 1010 C CA . PHE A 1 127 ? -0.876 13.392 3.728 1.00 69.62 127 PHE A CA 1
ATOM 1011 C C . PHE A 1 127 ? -1.821 13.219 4.913 1.00 69.62 127 PHE A C 1
ATOM 1013 O O . PHE A 1 127 ? -2.648 14.096 5.142 1.00 69.62 127 PHE A O 1
ATOM 1020 N N . HIS A 1 128 ? -1.700 12.119 5.649 1.00 65.75 128 HIS A N 1
ATOM 1021 C CA . HIS A 1 128 ? -2.593 11.793 6.759 1.00 65.75 128 HIS A CA 1
ATOM 1022 C C . HIS A 1 128 ? -1.863 11.808 8.109 1.00 65.75 128 HIS A C 1
ATOM 1024 O O . HIS A 1 128 ? -2.439 11.471 9.142 1.00 65.75 128 HIS A O 1
ATOM 1030 N N . LYS A 1 129 ? -0.589 12.222 8.132 1.00 64.38 129 LYS A N 1
ATOM 1031 C CA . LYS A 1 129 ? 0.192 12.353 9.360 1.00 64.38 129 LYS A CA 1
ATOM 1032 C C . LYS A 1 129 ? -0.127 13.669 10.064 1.00 64.38 129 LYS A C 1
ATOM 1034 O O . LYS A 1 129 ? 0.466 14.705 9.776 1.00 64.38 129 LYS A O 1
ATOM 1039 N N . GLY A 1 130 ? -1.023 13.594 11.043 1.00 55.84 130 GLY A N 1
ATOM 1040 C CA . GLY A 1 130 ? -1.290 14.656 12.018 1.00 55.84 130 GLY A CA 1
ATOM 1041 C C . GLY A 1 130 ? -2.382 15.652 11.626 1.00 55.84 130 GLY A C 1
ATOM 1042 O O . GLY A 1 130 ? -2.986 16.220 12.529 1.00 55.84 130 GLY A O 1
ATOM 1043 N N . GLU A 1 131 ? -2.668 15.834 10.331 1.00 59.66 131 GLU A N 1
ATOM 1044 C CA . GLU A 1 131 ? -3.740 16.695 9.803 1.00 59.66 131 GLU A CA 1
ATOM 1045 C C . GLU A 1 131 ? -4.213 16.215 8.415 1.00 59.66 131 GLU A C 1
ATOM 1047 O O . GLU A 1 131 ? -3.529 15.438 7.751 1.00 59.66 131 GLU A O 1
ATOM 1052 N N . ASP A 1 132 ? -5.358 16.730 7.955 1.00 62.88 132 ASP A N 1
ATOM 1053 C CA . ASP A 1 132 ? -5.956 16.487 6.634 1.00 62.88 132 ASP A CA 1
ATOM 1054 C C . ASP A 1 132 ? -5.215 17.150 5.460 1.00 62.88 132 ASP A C 1
ATOM 1056 O O . ASP A 1 132 ? -5.783 17.978 4.742 1.00 62.88 132 ASP A O 1
ATOM 1060 N N . ALA A 1 133 ? -3.949 16.839 5.215 1.00 60.06 133 ALA A N 1
ATOM 1061 C CA . ALA A 1 133 ? -3.207 17.579 4.194 1.00 60.06 133 ALA A CA 1
ATOM 1062 C C . ALA A 1 133 ? -3.723 17.355 2.754 1.00 60.06 133 ALA A C 1
ATOM 1064 O O . ALA A 1 133 ? -3.342 18.107 1.854 1.00 60.06 133 ALA A O 1
ATOM 1065 N N . TYR A 1 134 ? -4.589 16.357 2.530 1.00 57.66 134 TYR A N 1
ATOM 1066 C CA . TYR A 1 134 ? -5.171 16.053 1.221 1.00 57.66 134 TYR A CA 1
ATOM 1067 C C . TYR A 1 134 ? -6.343 16.976 0.855 1.00 57.66 134 TYR A C 1
ATOM 1069 O O . TYR A 1 134 ? -6.423 17.447 -0.277 1.00 57.66 134 TYR A O 1
ATOM 1077 N N . THR A 1 135 ? -7.272 17.237 1.783 1.00 62.41 135 THR A N 1
ATOM 1078 C CA . THR A 1 135 ? -8.434 18.117 1.524 1.00 62.41 135 THR A CA 1
ATOM 1079 C C . THR A 1 135 ? -8.251 19.513 2.108 1.00 62.41 135 THR A C 1
ATOM 1081 O O . THR A 1 135 ? -8.698 20.489 1.503 1.00 62.41 135 THR A O 1
ATOM 1084 N N . TYR A 1 136 ? -7.530 19.635 3.222 1.00 65.81 136 TYR A N 1
ATOM 1085 C CA . TYR A 1 136 ? -7.127 20.910 3.804 1.00 65.81 136 TYR A CA 1
ATOM 1086 C C . TYR A 1 136 ? -5.610 21.005 3.809 1.00 65.81 136 TYR A C 1
ATOM 1088 O O . TYR A 1 136 ? -4.949 20.564 4.742 1.00 65.81 136 TYR A O 1
ATOM 1096 N N . VAL A 1 137 ? -5.047 21.613 2.764 1.00 66.94 137 VAL A N 1
ATOM 1097 C CA . VAL A 1 137 ? -3.592 21.759 2.638 1.00 66.94 137 VAL A CA 1
ATOM 1098 C C . VAL A 1 137 ? -3.031 22.443 3.889 1.00 66.94 137 VAL A C 1
ATOM 1100 O O . VAL A 1 137 ? -3.167 23.661 4.061 1.00 66.94 137 VAL A O 1
ATOM 1103 N N . SER A 1 138 ? -2.409 21.644 4.756 1.00 67.38 138 SER A N 1
ATOM 1104 C CA . SER A 1 138 ? -1.823 22.109 6.006 1.00 67.38 138 SER A CA 1
ATOM 1105 C C . SER A 1 138 ? -0.647 23.031 5.717 1.00 67.38 138 SER A C 1
ATOM 1107 O O . SER A 1 138 ? -0.033 22.983 4.645 1.00 67.38 138 SER A O 1
ATOM 1109 N N . ASP A 1 139 ? -0.282 23.872 6.678 1.00 73.00 139 ASP A N 1
ATOM 1110 C CA . ASP A 1 139 ? 0.892 24.730 6.513 1.00 73.00 139 ASP A CA 1
ATOM 1111 C C . ASP A 1 139 ? 2.179 23.903 6.373 1.00 73.00 139 ASP A C 1
ATOM 1113 O O . ASP A 1 139 ? 3.096 24.306 5.653 1.00 73.00 139 ASP A O 1
ATOM 1117 N N . ALA A 1 140 ? 2.216 22.694 6.946 1.00 70.75 140 ALA A N 1
ATOM 1118 C CA . ALA A 1 140 ? 3.285 21.723 6.721 1.00 70.75 140 ALA A CA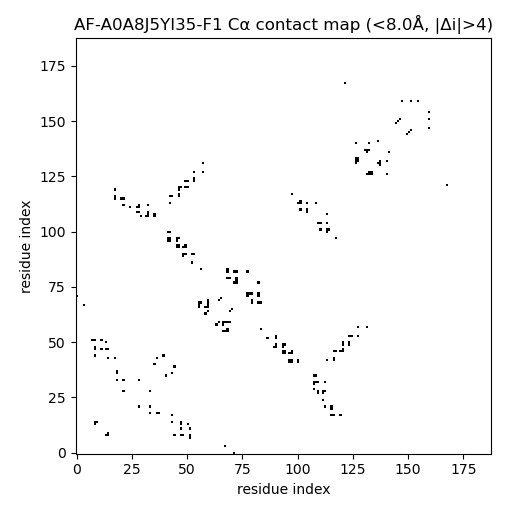 1
ATOM 1119 C C . ALA A 1 140 ? 3.349 21.256 5.254 1.00 70.75 140 ALA A C 1
ATOM 1121 O O . ALA A 1 140 ? 4.437 21.211 4.667 1.00 70.75 140 ALA A O 1
ATOM 1122 N N . ALA A 1 141 ? 2.202 20.963 4.631 1.00 71.69 141 ALA A N 1
ATOM 1123 C CA . ALA A 1 141 ? 2.134 20.598 3.219 1.00 71.69 141 ALA A CA 1
ATOM 1124 C C . ALA A 1 141 ? 2.524 21.771 2.308 1.00 71.69 141 ALA A C 1
ATOM 1126 O O . ALA A 1 141 ? 3.357 21.595 1.419 1.00 71.69 141 ALA A O 1
ATOM 1127 N N . LYS A 1 142 ? 2.021 22.988 2.571 1.00 75.81 142 LYS A N 1
ATOM 1128 C CA . LYS A 1 142 ? 2.418 24.203 1.828 1.00 75.81 142 LYS A CA 1
ATOM 1129 C C . LYS A 1 142 ? 3.918 24.465 1.930 1.00 75.81 142 LYS A C 1
ATOM 1131 O O . LYS A 1 142 ? 4.557 24.741 0.921 1.00 75.81 142 LYS A O 1
ATOM 1136 N N . THR A 1 143 ? 4.485 24.348 3.131 1.00 78.81 143 THR A N 1
ATOM 1137 C CA . THR A 1 143 ? 5.927 24.526 3.364 1.00 78.81 143 THR A CA 1
ATOM 1138 C C . THR A 1 143 ? 6.738 23.510 2.568 1.00 78.81 143 THR A C 1
ATOM 1140 O O . THR A 1 143 ? 7.710 23.875 1.910 1.00 78.81 143 THR A O 1
ATOM 1143 N N . SER A 1 144 ? 6.310 22.246 2.573 1.00 73.12 144 SER A N 1
ATOM 1144 C CA . SER A 1 144 ? 6.976 21.179 1.821 1.00 73.12 144 SER A CA 1
ATOM 1145 C C . SER A 1 144 ? 6.904 21.431 0.311 1.00 73.12 144 SER A C 1
ATOM 1147 O O . SER A 1 144 ? 7.923 21.356 -0.369 1.00 73.12 144 SER A O 1
ATOM 1149 N N . ILE A 1 145 ? 5.733 21.813 -0.210 1.00 76.94 145 ILE A N 1
ATOM 1150 C CA . ILE A 1 145 ? 5.535 22.162 -1.626 1.00 76.94 145 ILE A CA 1
ATOM 1151 C C . ILE A 1 145 ? 6.413 23.351 -2.031 1.00 76.94 145 ILE A C 1
ATOM 1153 O O . ILE A 1 145 ? 7.101 23.278 -3.049 1.00 76.94 145 ILE A O 1
ATOM 1157 N N . ASN A 1 146 ? 6.432 24.422 -1.234 1.00 79.81 146 ASN A N 1
ATOM 1158 C CA . ASN A 1 146 ? 7.251 25.603 -1.510 1.00 79.81 146 ASN A CA 1
ATOM 1159 C C . ASN A 1 146 ? 8.741 25.243 -1.546 1.00 79.81 146 ASN A C 1
ATOM 1161 O O . ASN A 1 146 ? 9.417 25.547 -2.529 1.00 79.81 146 ASN A O 1
ATOM 1165 N N . SER A 1 147 ? 9.221 24.498 -0.547 1.00 78.25 147 SER A N 1
ATOM 1166 C CA . SER A 1 147 ? 10.614 24.051 -0.491 1.00 78.25 147 SER A CA 1
ATOM 1167 C C . SER A 1 147 ? 11.005 23.183 -1.693 1.00 78.25 147 SER A C 1
ATOM 1169 O O . SER A 1 147 ? 12.126 23.297 -2.183 1.00 78.25 147 SER A O 1
ATOM 1171 N N . LEU A 1 148 ? 10.111 22.307 -2.162 1.00 75.31 148 LEU A N 1
ATOM 1172 C CA . LEU A 1 148 ? 10.407 21.332 -3.217 1.00 75.31 148 LEU A CA 1
ATOM 1173 C C . LEU A 1 148 ? 10.233 21.884 -4.634 1.00 75.31 148 LEU A C 1
ATOM 1175 O O . LEU A 1 148 ? 10.952 21.466 -5.538 1.00 75.31 148 LEU A O 1
ATOM 1179 N N . LEU A 1 149 ? 9.269 22.779 -4.858 1.00 77.38 149 LEU A N 1
ATOM 1180 C CA . LEU A 1 149 ? 8.865 23.196 -6.207 1.00 77.38 149 LEU A CA 1
ATOM 1181 C C . LEU A 1 149 ? 9.133 24.673 -6.507 1.00 77.38 149 LEU A C 1
ATOM 1183 O O . LEU A 1 149 ? 9.207 25.048 -7.676 1.00 77.38 149 LEU A O 1
ATOM 1187 N N . ILE A 1 150 ? 9.269 25.518 -5.482 1.00 79.06 150 ILE A N 1
ATOM 1188 C CA . ILE A 1 150 ? 9.475 26.963 -5.656 1.00 79.06 150 ILE A CA 1
ATOM 1189 C C . ILE A 1 150 ? 10.922 27.335 -5.334 1.00 79.06 150 ILE A C 1
ATOM 1191 O O . ILE A 1 150 ? 11.595 27.952 -6.171 1.00 79.06 150 ILE A O 1
ATOM 1195 N N . ASP A 1 151 ? 11.396 26.913 -4.161 1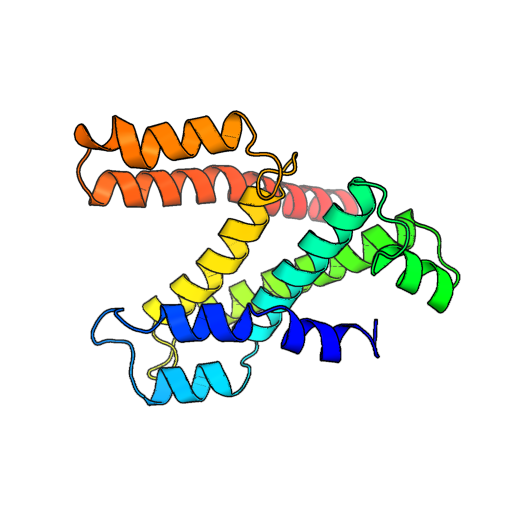.00 82.00 151 ASP A N 1
ATOM 1196 C CA . ASP A 1 151 ? 12.721 27.241 -3.624 1.00 82.00 151 ASP A CA 1
ATOM 1197 C C . ASP A 1 151 ? 13.819 26.293 -4.137 1.00 82.00 151 ASP A C 1
ATOM 1199 O O . ASP A 1 151 ? 15.006 26.621 -4.094 1.00 82.00 151 ASP A O 1
ATOM 1203 N N . SER A 1 152 ? 13.433 25.149 -4.717 1.00 61.56 152 SER A N 1
ATOM 1204 C CA . SER A 1 152 ? 14.349 24.158 -5.302 1.00 61.56 152 SER A CA 1
ATOM 1205 C C . SER A 1 152 ? 15.173 24.676 -6.477 1.00 61.56 152 SER A C 1
ATOM 1207 O O . SER A 1 152 ? 16.156 24.049 -6.853 1.00 61.56 152 SER A O 1
ATOM 1209 N N . ARG A 1 153 ? 14.870 25.869 -7.008 1.00 52.88 153 ARG A N 1
ATOM 1210 C CA . ARG A 1 153 ? 15.701 26.553 -8.015 1.00 52.88 153 ARG A CA 1
ATOM 1211 C C . ARG A 1 153 ? 17.123 26.892 -7.535 1.00 52.88 153 ARG A C 1
ATOM 1213 O O . ARG A 1 153 ? 17.920 27.362 -8.341 1.00 52.88 153 ARG A O 1
ATOM 1220 N N . ILE A 1 154 ? 17.448 26.648 -6.263 1.00 53.50 154 ILE A N 1
ATOM 1221 C CA . ILE A 1 154 ? 18.790 26.818 -5.684 1.00 53.50 154 ILE A CA 1
ATOM 1222 C C . ILE A 1 154 ? 19.520 25.468 -5.481 1.00 53.50 154 ILE A C 1
ATOM 1224 O O . ILE A 1 154 ? 20.724 25.466 -5.237 1.00 53.50 154 ILE A O 1
ATOM 1228 N N . GLN A 1 155 ? 18.850 24.31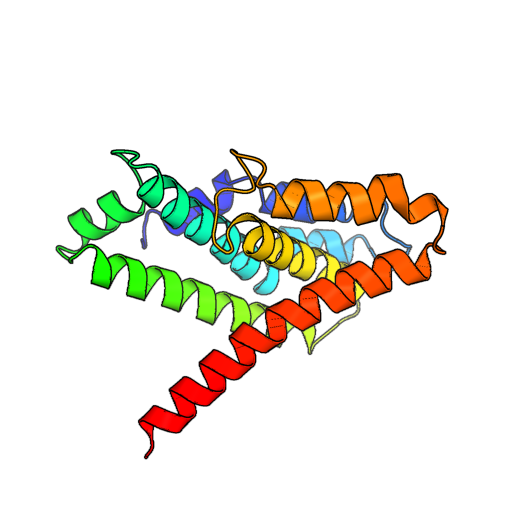9 -5.632 1.00 50.16 155 GLN A N 1
ATOM 1229 C CA . GLN A 1 155 ? 19.433 22.994 -5.377 1.00 50.16 155 GLN A CA 1
ATOM 1230 C C . GLN A 1 155 ? 19.318 22.067 -6.593 1.00 50.16 155 GLN A C 1
ATOM 1232 O O . GLN A 1 155 ? 18.332 22.073 -7.325 1.00 50.16 155 GLN A O 1
ATOM 1237 N N . SER A 1 156 ? 20.369 21.284 -6.840 1.00 48.94 156 SER A N 1
ATOM 1238 C CA . SER A 1 156 ? 20.439 20.355 -7.978 1.00 48.94 156 SER A CA 1
ATOM 1239 C C . SER A 1 156 ? 19.343 19.277 -7.896 1.00 48.94 156 SER A C 1
ATOM 1241 O O . SER A 1 156 ? 18.894 18.932 -6.806 1.00 48.94 156 SER A O 1
ATOM 1243 N N . SER A 1 157 ? 18.907 18.703 -9.027 1.00 48.38 157 SER A N 1
ATOM 1244 C CA . SER A 1 157 ? 17.829 17.688 -9.068 1.00 48.38 157 SER A CA 1
ATOM 1245 C C . SER A 1 157 ? 18.050 16.517 -8.097 1.00 48.38 157 SER A C 1
ATOM 1247 O O . SER A 1 157 ? 17.107 16.050 -7.464 1.00 48.38 157 SER A O 1
ATOM 1249 N N . ASN A 1 158 ? 19.308 16.106 -7.914 1.00 46.28 158 ASN A N 1
ATOM 1250 C CA . ASN A 1 158 ? 19.695 15.045 -6.981 1.00 46.28 158 ASN A CA 1
ATOM 1251 C C . ASN A 1 158 ? 19.512 15.457 -5.511 1.00 46.28 158 ASN A C 1
ATOM 1253 O O . ASN A 1 158 ? 19.227 14.616 -4.665 1.00 46.28 158 ASN A O 1
ATOM 1257 N N . GLU A 1 159 ? 19.659 16.742 -5.180 1.00 45.53 159 GLU A N 1
ATOM 1258 C CA . GLU A 1 159 ? 19.437 17.248 -3.821 1.00 45.53 159 GLU A CA 1
ATOM 1259 C C . GLU A 1 159 ? 17.953 17.309 -3.464 1.00 45.53 159 GLU A C 1
ATOM 1261 O O . GLU A 1 159 ? 17.615 17.098 -2.302 1.00 45.53 159 GLU A O 1
ATOM 1266 N N . VAL A 1 160 ? 17.061 17.535 -4.434 1.00 46.84 160 VAL A N 1
ATOM 1267 C CA . VAL A 1 160 ? 15.607 17.519 -4.205 1.00 46.84 160 VAL A CA 1
ATOM 1268 C C . VAL A 1 160 ? 15.127 16.102 -3.894 1.00 46.84 160 VAL A C 1
ATOM 1270 O O . VAL A 1 160 ? 14.417 15.905 -2.908 1.00 46.84 160 VAL A O 1
ATOM 1273 N N . GLU A 1 161 ? 15.571 15.107 -4.665 1.00 49.12 161 GLU A N 1
ATOM 1274 C CA . GLU A 1 161 ? 15.257 13.694 -4.419 1.00 49.12 161 GLU A CA 1
ATOM 1275 C C . GLU A 1 161 ? 15.832 13.224 -3.075 1.00 49.12 161 GLU A C 1
ATOM 1277 O O . GLU A 1 161 ? 15.099 12.689 -2.246 1.00 49.12 161 GLU A O 1
ATOM 1282 N N . LEU A 1 162 ? 17.091 13.568 -2.772 1.00 48.69 162 LEU A N 1
ATOM 1283 C CA . LEU A 1 162 ? 17.700 13.318 -1.461 1.00 48.69 162 LEU A CA 1
ATOM 1284 C C . LEU A 1 162 ? 16.989 14.052 -0.319 1.00 48.69 162 LEU A C 1
ATOM 1286 O O . LEU A 1 162 ? 16.988 13.558 0.805 1.00 48.69 162 LEU A O 1
ATOM 1290 N N . THR A 1 163 ? 16.413 15.231 -0.556 1.00 45.31 163 THR A N 1
ATOM 1291 C CA . THR A 1 163 ? 15.658 15.979 0.460 1.00 45.31 163 THR A CA 1
ATOM 1292 C C . THR A 1 163 ? 14.308 15.327 0.712 1.00 45.31 163 THR A C 1
ATOM 1294 O O . THR A 1 163 ? 13.918 15.191 1.870 1.00 45.31 163 THR A O 1
ATOM 1297 N N . PHE A 1 164 ? 13.633 14.850 -0.335 1.00 45.91 164 PHE A N 1
ATOM 1298 C CA . PHE A 1 164 ? 12.392 14.093 -0.211 1.00 45.91 164 PHE A CA 1
ATOM 1299 C C . PHE A 1 164 ? 12.634 12.739 0.469 1.00 45.91 164 PHE A C 1
ATOM 1301 O O . PHE A 1 164 ? 11.939 12.403 1.424 1.00 45.91 164 PHE A O 1
ATOM 1308 N N . GLU A 1 165 ? 13.685 12.010 0.082 1.00 46.72 165 GLU A N 1
ATOM 1309 C CA . GLU A 1 165 ? 14.109 10.771 0.740 1.00 46.72 165 GLU A CA 1
ATOM 1310 C C . GLU A 1 165 ? 14.541 11.006 2.188 1.00 46.72 165 GLU A C 1
ATOM 1312 O O . GLU A 1 165 ? 14.127 10.260 3.068 1.00 46.72 165 GLU A O 1
ATOM 1317 N N . LYS A 1 166 ? 15.319 12.056 2.484 1.00 47.31 166 LYS A N 1
ATOM 1318 C CA . LYS A 1 166 ? 15.691 12.415 3.863 1.00 47.31 166 LYS A CA 1
ATOM 1319 C C . LYS A 1 166 ? 14.486 12.834 4.685 1.00 47.31 166 LYS A C 1
ATOM 1321 O O . LYS A 1 166 ? 14.454 12.519 5.868 1.00 47.31 166 LYS A O 1
ATOM 1326 N N . TYR A 1 167 ? 13.516 13.533 4.102 1.00 49.75 167 TYR A N 1
ATOM 1327 C CA . TYR A 1 167 ? 12.264 13.874 4.768 1.00 49.75 167 TYR A CA 1
ATOM 1328 C C . TYR A 1 167 ? 11.503 12.583 5.087 1.00 49.75 167 TYR A C 1
ATOM 1330 O O . TYR A 1 167 ? 11.267 12.288 6.256 1.00 49.75 167 TYR A O 1
ATOM 1338 N N . ILE A 1 168 ? 11.246 11.740 4.085 1.00 45.81 168 ILE A N 1
ATOM 1339 C CA . ILE A 1 168 ? 10.618 10.424 4.248 1.00 45.81 168 ILE A CA 1
ATOM 1340 C C . ILE A 1 168 ? 11.342 9.602 5.322 1.00 45.81 168 ILE A C 1
ATOM 1342 O O . ILE A 1 168 ? 10.700 9.147 6.259 1.00 45.81 168 ILE A O 1
ATOM 1346 N N . LEU A 1 169 ? 12.669 9.469 5.267 1.00 42.97 169 LEU A N 1
ATOM 1347 C CA . LEU A 1 169 ? 13.466 8.719 6.243 1.00 42.97 169 LEU A CA 1
ATOM 1348 C C . LEU A 1 169 ? 13.405 9.344 7.641 1.00 42.97 169 LEU A C 1
ATOM 1350 O O . LEU A 1 169 ? 13.161 8.633 8.615 1.00 42.97 169 LEU A O 1
ATOM 1354 N N . LYS A 1 170 ? 13.550 10.669 7.764 1.00 40.38 170 LYS A N 1
ATOM 1355 C CA . LYS A 1 170 ? 13.454 11.400 9.041 1.00 40.38 170 LYS A CA 1
ATOM 1356 C C . LYS A 1 170 ? 12.111 11.156 9.731 1.00 40.38 170 LYS A C 1
ATOM 1358 O O . LYS A 1 170 ? 12.069 11.052 10.955 1.00 40.38 170 LYS A O 1
ATOM 1363 N N . TYR A 1 171 ? 11.033 11.016 8.962 1.00 40.94 171 TYR A N 1
ATOM 1364 C CA . TYR A 1 171 ? 9.693 10.768 9.489 1.00 40.94 171 TYR A CA 1
ATOM 1365 C C . TYR A 1 171 ? 9.297 9.277 9.540 1.00 40.94 171 TYR A C 1
ATOM 1367 O O . TYR A 1 171 ? 8.419 8.946 10.338 1.00 40.94 171 TYR A O 1
ATOM 1375 N N . GLN A 1 172 ? 9.964 8.384 8.792 1.00 45.22 172 GLN A N 1
ATOM 1376 C CA . GLN A 1 172 ? 9.840 6.917 8.872 1.00 45.22 172 GLN A CA 1
ATOM 1377 C C . GLN A 1 172 ? 10.592 6.337 10.081 1.00 45.22 172 GLN A C 1
ATOM 1379 O O . GLN A 1 172 ? 10.088 5.418 10.730 1.00 45.22 172 GLN A O 1
ATOM 1384 N N . HIS A 1 173 ? 11.755 6.897 10.443 1.00 39.19 173 HIS A N 1
ATOM 1385 C CA . HIS A 1 173 ? 12.514 6.468 11.623 1.00 39.19 173 HIS A CA 1
ATOM 1386 C C . HIS A 1 173 ? 11.707 6.614 12.912 1.00 39.19 173 HIS A C 1
ATOM 1388 O O . HIS A 1 173 ? 11.803 5.753 13.777 1.00 39.19 173 HIS A O 1
ATOM 1394 N N . LEU A 1 174 ? 10.855 7.636 13.023 1.00 39.53 174 LEU A N 1
ATOM 1395 C CA . LEU A 1 174 ? 9.986 7.789 14.186 1.00 39.53 174 LEU A CA 1
ATOM 1396 C C . LEU A 1 174 ? 9.005 6.626 14.331 1.00 39.53 174 LEU A C 1
ATOM 1398 O O . LEU A 1 174 ? 8.815 6.192 15.454 1.00 39.53 174 LEU A O 1
ATOM 1402 N N . HIS A 1 175 ? 8.453 6.076 13.244 1.00 41.16 175 HIS A N 1
ATOM 1403 C CA . HIS A 1 175 ? 7.454 5.008 13.335 1.00 41.16 175 HIS A CA 1
ATOM 1404 C C . HIS A 1 175 ? 8.076 3.625 13.549 1.00 41.16 175 HIS A C 1
ATOM 1406 O O . HIS A 1 175 ? 7.575 2.882 14.386 1.00 41.16 175 HIS A O 1
ATOM 1412 N N . VAL A 1 176 ? 9.190 3.312 12.867 1.00 42.78 176 VAL A N 1
ATOM 1413 C CA . VAL A 1 176 ? 9.914 2.035 13.037 1.00 42.78 176 VAL A CA 1
ATOM 1414 C C . VAL A 1 176 ? 10.574 1.958 14.414 1.00 42.78 176 VAL A C 1
ATOM 1416 O O . VAL A 1 176 ? 10.530 0.914 15.060 1.00 42.78 176 VAL A O 1
ATOM 1419 N N . ILE A 1 177 ? 11.142 3.069 14.898 1.00 38.88 177 ILE A N 1
ATOM 1420 C CA . ILE A 1 177 ? 11.729 3.130 16.239 1.00 38.88 177 ILE A CA 1
ATOM 1421 C C . ILE A 1 177 ? 10.626 3.131 17.306 1.00 38.88 177 ILE A C 1
ATOM 1423 O O . ILE A 1 177 ? 10.780 2.414 18.287 1.00 38.88 177 ILE A O 1
ATOM 1427 N N . TYR A 1 178 ? 9.490 3.827 17.125 1.00 34.69 178 TYR A N 1
ATOM 1428 C CA . TYR A 1 178 ? 8.381 3.731 18.092 1.00 34.69 178 TYR A CA 1
ATOM 1429 C C . TYR A 1 178 ? 7.791 2.324 18.166 1.00 34.69 178 TYR A C 1
ATOM 1431 O O . TYR A 1 178 ? 7.559 1.837 19.267 1.00 34.69 178 TYR A O 1
ATOM 1439 N N . SER A 1 179 ? 7.570 1.650 17.031 1.00 40.28 179 SER A N 1
ATOM 1440 C CA . SER A 1 179 ? 7.059 0.274 17.035 1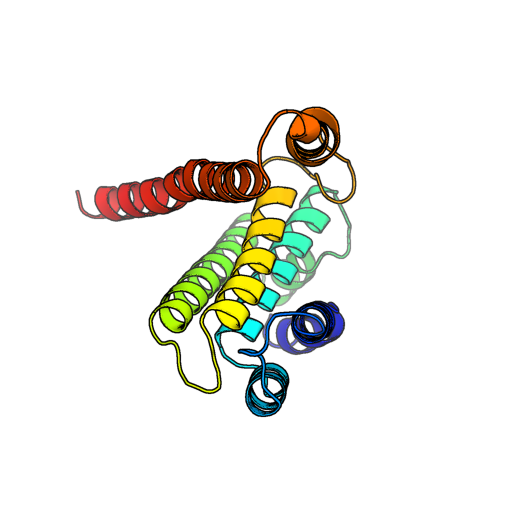.00 40.28 179 SER A CA 1
ATOM 1441 C C . SER A 1 179 ? 8.060 -0.702 17.656 1.00 40.28 179 SER A C 1
ATOM 1443 O O . SER A 1 179 ? 7.656 -1.568 18.420 1.00 40.28 179 SER A O 1
ATOM 1445 N N . PHE A 1 180 ? 9.363 -0.516 17.418 1.00 34.75 180 PHE A N 1
ATOM 1446 C CA . PHE A 1 180 ? 10.412 -1.354 18.008 1.00 34.75 180 PHE A CA 1
ATOM 1447 C C . PHE A 1 180 ? 10.601 -1.098 19.515 1.00 34.75 180 PHE A C 1
ATOM 1449 O O . PHE A 1 180 ? 10.818 -2.037 20.281 1.00 34.75 180 PHE A O 1
ATOM 1456 N N . ILE A 1 181 ? 10.480 0.156 19.967 1.00 39.62 181 ILE A N 1
ATOM 1457 C CA . ILE A 1 181 ? 10.523 0.524 21.391 1.00 39.62 181 ILE A CA 1
ATOM 1458 C C . ILE A 1 181 ? 9.272 0.015 22.122 1.00 39.62 181 ILE A C 1
ATOM 1460 O O . ILE A 1 181 ? 9.405 -0.547 23.207 1.00 39.62 181 ILE A O 1
ATOM 1464 N N . LEU A 1 182 ? 8.078 0.147 21.530 1.00 39.88 182 LEU A N 1
ATOM 1465 C CA . LEU A 1 182 ? 6.831 -0.357 22.117 1.00 39.88 182 LEU A CA 1
ATOM 1466 C C . LEU A 1 182 ? 6.808 -1.890 22.196 1.00 39.88 182 LEU A C 1
ATOM 1468 O O . LEU A 1 182 ? 6.438 -2.429 23.238 1.00 39.88 182 LEU A O 1
ATOM 1472 N N . GLU A 1 183 ? 7.273 -2.591 21.156 1.00 44.78 183 GLU A N 1
ATOM 1473 C CA . GLU A 1 183 ? 7.432 -4.051 21.184 1.00 44.78 183 GLU A CA 1
ATOM 1474 C C . GLU A 1 183 ? 8.472 -4.479 22.234 1.00 44.78 183 GLU A C 1
ATOM 1476 O O . GLU A 1 183 ? 8.227 -5.432 22.963 1.00 44.78 183 GLU A O 1
ATOM 1481 N N . SER A 1 184 ? 9.578 -3.744 22.406 1.00 35.03 184 SER A N 1
ATOM 1482 C CA . SER A 1 184 ? 10.606 -4.067 23.415 1.00 35.03 184 SER A CA 1
ATOM 1483 C C . SER A 1 184 ? 10.164 -3.788 24.859 1.00 35.03 184 SER A C 1
ATOM 1485 O O . SER A 1 184 ? 10.604 -4.479 25.775 1.00 35.03 184 SER A O 1
ATOM 1487 N N . SER A 1 185 ? 9.275 -2.813 25.084 1.00 34.62 185 SER A N 1
ATOM 1488 C CA . SER A 1 185 ? 8.711 -2.521 26.413 1.00 34.62 185 SER A CA 1
ATOM 1489 C C . SER A 1 185 ? 7.606 -3.483 26.855 1.00 34.62 185 SER A C 1
ATOM 1491 O O . SER A 1 185 ? 7.228 -3.469 28.018 1.00 34.62 185 SER A O 1
ATOM 1493 N N . ALA A 1 186 ? 7.084 -4.320 25.952 1.00 39.59 186 ALA A N 1
ATOM 1494 C CA . ALA A 1 186 ? 6.092 -5.345 26.283 1.00 39.59 186 ALA A CA 1
ATOM 1495 C C . ALA A 1 186 ? 6.725 -6.649 26.818 1.00 39.59 186 ALA A C 1
ATOM 1497 O O . ALA A 1 186 ? 6.003 -7.554 27.237 1.00 39.59 186 ALA A O 1
ATOM 1498 N N . TYR A 1 187 ? 8.061 -6.747 26.801 1.00 42.38 187 TYR A N 1
ATOM 1499 C CA . TYR A 1 187 ? 8.833 -7.912 27.255 1.00 42.38 187 TYR A CA 1
ATOM 1500 C C . TYR A 1 187 ? 9.766 -7.612 28.450 1.00 42.38 187 TYR A C 1
ATOM 1502 O O . TYR A 1 187 ? 10.619 -8.441 28.773 1.00 42.38 187 TYR A O 1
ATOM 1510 N N . LEU A 1 188 ? 9.597 -6.459 29.113 1.00 39.41 188 LEU A N 1
ATOM 1511 C CA . LEU A 1 188 ? 10.236 -6.077 30.383 1.00 39.41 188 LEU A CA 1
ATOM 1512 C C . LEU A 1 188 ? 9.163 -5.696 31.407 1.00 39.41 188 LEU A C 1
ATOM 1514 O O . LEU A 1 188 ? 9.336 -6.074 32.586 1.00 39.41 188 LEU A O 1
#

Mean predicted aligned error: 10.46 Å

Sequence (188 aa):
MEEYMPITLVSCGYPLLTIASCVGMDDSITKETFIWAFNDPKICRASNTIYRLMSDIFEQERGHVSSAMQCYMKQHGVSMQEAYNEFYKQINNAWKDINEECLKPTAATPRSALNQILNFARVMDLFHKGEDAYTYVSDAAKTSINSLLIDSRIQSSNEVELTFEKYILKYQHLHVIYSFILESSAYL

Secondary structure (DSSP, 8-state):
-TTHHHHHHHHTSHHHHHHHHTTT--TT--HHHHHHHHT--HHHHHHHHHHHHHHHHHHHHTT-TT-HHHHHHHHHT--HHHHHHHHHHHHHHHHHHHHHHHT--BTTB-HHHHHHHHHHHHHHHHHHSSS-TTTS--HHHHHHHIIIIIGGGGS-HHHHHHHHHHHHHHHHHHHHHHHHHHHHHTT-

Solvent-accessible surface area (backbone atoms only — not comparable to full-atom values): 10539 Å² total; per-residue (Å²): 94,86,77,50,47,72,51,46,54,66,69,65,50,51,63,57,52,55,59,55,62,55,65,87,55,65,89,72,66,44,74,56,29,53,53,46,59,71,66,61,37,68,44,56,52,20,30,36,47,39,48,51,51,54,50,30,54,50,41,40,75,74,64,48,95,79,24,64,57,58,55,42,22,66,75,70,75,47,52,71,66,59,43,50,52,52,51,51,50,52,37,53,50,23,51,51,44,35,54,56,49,67,74,60,65,42,89,52,41,32,64,67,60,48,49,54,51,51,48,54,40,48,51,47,50,60,32,60,62,92,49,58,35,78,87,50,70,33,72,67,51,50,50,50,49,40,52,64,73,62,57,33,86,80,52,58,76,67,53,53,53,50,46,52,50,48,49,50,47,65,62,44,51,56,54,58,49,48,52,51,50,54,60,55,61,76,79,110